Protein AF-0000000080553402 (afdb_homodimer)

Radius of gyration: 27.7 Å; Cα contacts (8 Å, |Δi|>4): 326; chains: 2; bounding box: 57×96×67 Å

Foldseek 3Di:
DCDPVVVVVVCPPPHHNDLPQPCPVVVCCCPPPDPDAFLQCVVVVHDHDPPDLCPSQGHVVRNVLVVLLCVVQNPVRLSVVLVVDDVVCNNSVSRVSSQQSVQCVVPVPQGCVVVVVVVVVVVVVVVVVVVVVVVVVVVVVVVVVVVVPVVPPPPPD/DCDPVCVVVLCPPPHHNDLPQPCPVVPCVCPPPPPDAFLQCVVVVHDHDPPDLCPSQGHVVRNVLVVLLCVVQNPVRLSVVLVVDDVVCNNVVSRSSSQQSVQCVVPVPQGCVVVVVVVVVVVVVVVVVVVVVVVVVVVVVVVVVVVVPVVPPPPPD

Solvent-accessible surface area (backbone atoms only — not comparable to full-atom values): 17216 Å² total; per-residue (Å²): 129,94,48,81,61,56,61,51,46,71,33,49,70,62,70,70,50,26,56,64,62,60,70,54,75,63,56,77,53,67,55,69,78,54,97,64,50,22,21,49,25,57,73,69,69,48,86,61,55,99,78,43,86,50,45,90,77,23,43,54,88,41,45,63,52,40,51,39,30,36,64,46,28,30,64,68,39,50,52,52,50,53,69,72,41,57,78,92,43,35,65,54,20,51,33,30,45,37,51,44,21,49,32,27,71,77,31,72,44,36,26,55,34,47,55,39,15,54,43,32,42,47,39,50,50,48,51,50,50,39,52,54,50,51,49,51,45,51,56,52,53,56,58,58,61,58,58,67,59,61,66,68,62,63,67,75,113,128,96,50,82,60,57,61,53,46,71,25,43,69,62,71,70,45,24,51,5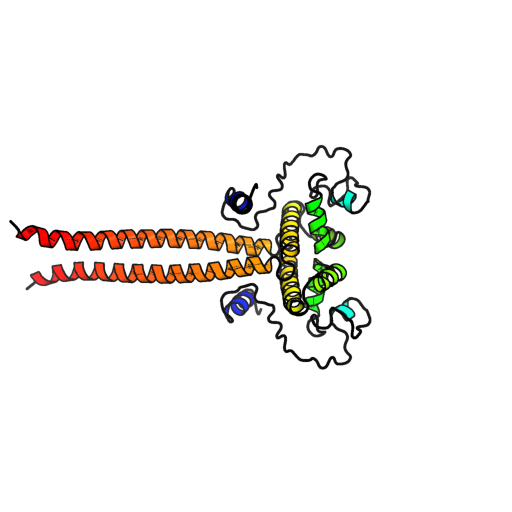8,58,60,72,55,75,66,58,76,53,68,56,70,77,53,98,64,50,22,21,50,26,58,73,68,70,47,87,60,55,98,78,45,86,51,44,89,76,22,43,56,89,41,45,62,53,42,51,40,28,36,64,46,28,31,65,66,39,49,52,53,50,53,69,72,40,56,78,92,42,35,65,56,21,52,28,30,45,36,51,45,22,49,32,27,70,77,31,72,44,37,26,56,38,47,56,39,18,54,42,30,46,49,41,50,51,47,51,50,51,40,52,53,50,50,49,50,44,50,56,53,53,56,60,59,59,56,58,67,58,62,65,68,63,63,67,75,112

Sequence (314 aa):
RETRSNLFKKLSSRGPFLVTPFKGDIQEKMSNYTNSPCAACKFLRRKCTSDCVFAPYFPPEEPTKFANVHRIFGASNVSKILHEVAPHQREDAVNSLAYEAEARLNDPVYGCVGAISVLQRQVLRLQRELEETNADLMRYASCLGSETTSAYGGRRGRETRSNLFKKLSSRGPFLVTPFKGDIQEKMSNYTNSPCAACKFLRRKCTSDCVFAPYFPPEEPTKFANVHRIFGASNVSKILHEVAPHQREDAVNSLAYEAEARLNDPVYGCVGAISVLQRQVLRLQRELEETNADLMRYASCLGSETTSAYGGRRG

pLDDT: mean 76.31, std 28.3, range [16.45, 98.56]

Secondary structure (DSSP, 8-state):
---THHHHHHHHSSSS-SS---------------SPPPHHHHHHT----TT-SSTTTS-TT-HHHHHHHHHHH-HHHHHHHHHHS-GGGHHHHHHHHHHHHHHHHH-TTTTHHHHHHHHHHHHHHHHHHHHHHHHHHHHHHHHHHHHHHHSTTGGG-/---THHHHHHHHSSSS-SS---------------SPPPHHHHHHT----TT-SSTTTS-TT-HHHHHHHHHHH-HHHHHHHHHHS-GGGHHHHHHHHHHHHHHHHH-TTTTHHHHHHHHHHHHHHHHHHHHHHHHHHHHHHHHHHHHHHHHTTSTT-

InterPro domains:
  IPR004883 Lateral organ boundaries, LOB [PF03195] (37-134)
  IPR004883 Lateral organ boundaries, LOB [PS50891] (36-137)

Structure (mmCIF, N/CA/C/O backbone):
data_AF-0000000080553402-model_v1
#
loop_
_entity.id
_entity.type
_entity.pdbx_description
1 polymer 'LOB domain-containing protein 25'
#
loop_
_atom_site.group_PDB
_atom_site.id
_atom_site.type_symbol
_atom_site.label_atom_id
_atom_site.label_alt_id
_atom_site.label_comp_id
_atom_site.label_asym_id
_atom_site.label_entity_id
_atom_site.label_seq_id
_atom_site.pdbx_PDB_ins_code
_atom_site.Cartn_x
_atom_site.Cartn_y
_atom_site.Cartn_z
_atom_site.occupancy
_atom_site.B_iso_or_equiv
_atom_site.auth_seq_id
_atom_site.auth_comp_id
_atom_site.auth_asym_id
_atom_site.auth_atom_id
_atom_site.pdbx_PDB_model_num
ATOM 1 N N . ARG A 1 1 ? 4.234 -9.359 25.125 1 16.8 1 ARG A N 1
ATOM 2 C CA . ARG A 1 1 ? 3.357 -8.211 25.328 1 16.8 1 ARG A CA 1
ATOM 3 C C . ARG A 1 1 ? 3.9 -6.973 24.625 1 16.8 1 ARG A C 1
ATOM 5 O O . ARG A 1 1 ? 3.475 -5.852 24.922 1 16.8 1 ARG A O 1
ATOM 12 N N . GLU A 1 2 ? 5.18 -7.082 24.016 1 23.62 2 GLU A N 1
ATOM 13 C CA . GLU A 1 2 ? 5.883 -5.996 23.344 1 23.62 2 GLU A CA 1
ATOM 14 C C . GLU A 1 2 ? 5.098 -5.484 22.141 1 23.62 2 GLU A C 1
ATOM 16 O O . GLU A 1 2 ? 5 -6.168 21.125 1 23.62 2 GLU A O 1
ATOM 21 N N . THR A 1 3 ? 3.826 -4.75 22.391 1 21.34 3 THR A N 1
ATOM 22 C CA . THR A 1 3 ? 2.506 -4.484 21.828 1 21.34 3 THR A CA 1
ATOM 23 C C . THR A 1 3 ? 2.604 -3.527 20.656 1 21.34 3 THR A C 1
ATOM 25 O O . THR A 1 3 ? 3.66 -2.938 20.406 1 21.34 3 THR A O 1
ATOM 28 N N . ARG A 1 4 ? 1.379 -2.852 20.344 1 23.77 4 ARG A N 1
ATOM 29 C CA . ARG A 1 4 ? 0.938 -1.88 19.344 1 23.77 4 ARG A CA 1
ATOM 30 C C . ARG A 1 4 ? 1.895 -0.694 19.281 1 23.77 4 ARG A C 1
ATOM 32 O O . ARG A 1 4 ? 1.979 -0.018 18.25 1 23.77 4 ARG A O 1
ATOM 39 N N . SER A 1 5 ? 2.381 -0.268 20.5 1 24.81 5 SER A N 1
ATOM 40 C CA . SER A 1 5 ? 3.209 0.902 20.781 1 24.81 5 SER A CA 1
ATOM 41 C C . SER A 1 5 ? 4.566 0.794 20.094 1 24.81 5 SER A C 1
ATOM 43 O O . SER A 1 5 ? 5.156 1.807 19.703 1 24.81 5 SER A O 1
ATOM 45 N N . ASN A 1 6 ? 5.043 -0.452 20.266 1 26.59 6 ASN A N 1
ATOM 46 C CA . ASN A 1 6 ? 6.418 -0.612 19.797 1 26.59 6 ASN A CA 1
ATOM 47 C C . ASN A 1 6 ? 6.523 -0.466 18.281 1 26.59 6 ASN A C 1
ATOM 49 O O . ASN A 1 6 ? 7.629 -0.416 17.734 1 26.59 6 ASN A O 1
ATOM 53 N N . LEU A 1 7 ? 5.363 -0.715 17.609 1 26.98 7 LEU A N 1
ATOM 54 C CA . LEU A 1 7 ? 5.371 -0.622 16.141 1 26.98 7 LEU A CA 1
ATOM 55 C C . LEU A 1 7 ? 5.477 0.831 15.695 1 26.98 7 LEU A C 1
ATOM 57 O O . LEU A 1 7 ? 6.211 1.14 14.75 1 26.98 7 LEU A O 1
ATOM 61 N N . PHE A 1 8 ? 4.754 1.772 16.5 1 28.53 8 PHE A N 1
ATOM 62 C CA . PHE A 1 8 ? 4.746 3.209 16.25 1 28.53 8 PHE A CA 1
ATOM 63 C C . PHE A 1 8 ? 6.098 3.828 16.594 1 28.53 8 PHE A C 1
ATOM 65 O O . PHE A 1 8 ? 6.531 4.785 15.953 1 28.53 8 PHE A O 1
ATOM 72 N N . LYS A 1 9 ? 6.48 3.51 17.844 1 30.42 9 LYS A N 1
ATOM 73 C CA . LYS A 1 9 ? 7.746 4.051 18.328 1 30.42 9 LYS A CA 1
ATOM 74 C C . LYS A 1 9 ? 8.906 3.67 17.422 1 30.42 9 LYS A C 1
ATOM 76 O O . LYS A 1 9 ? 9.867 4.422 17.281 1 30.42 9 LYS A O 1
ATOM 81 N N . LYS A 1 10 ? 8.961 2.285 1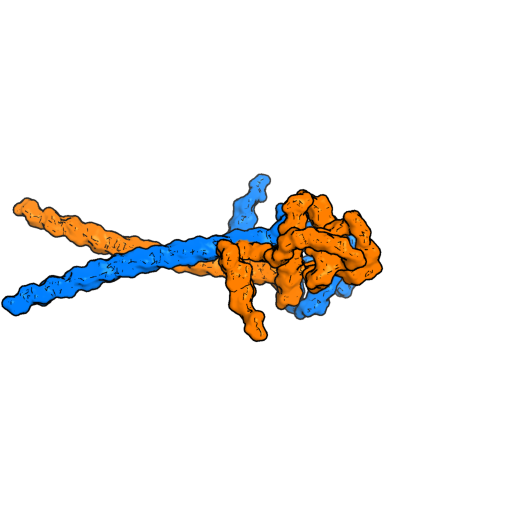7.094 1 29.52 10 LYS A N 1
ATOM 82 C CA . LYS A 1 10 ? 10.031 1.903 16.172 1 29.52 10 LYS A CA 1
ATOM 83 C C . LYS A 1 10 ? 9.883 2.594 14.828 1 29.52 10 LYS A C 1
ATOM 85 O O . LYS A 1 10 ? 10.828 2.654 14.039 1 29.52 10 LYS A O 1
ATOM 90 N N . LEU A 1 11 ? 8.648 3.125 14.586 1 30.62 11 LEU A N 1
ATOM 91 C CA . LEU A 1 11 ? 8.344 4.09 13.539 1 30.62 11 LEU A CA 1
ATOM 92 C C . LEU A 1 11 ? 9 5.434 13.82 1 30.62 11 LEU A C 1
ATOM 94 O O . LEU A 1 11 ? 9.305 6.191 12.898 1 30.62 11 LEU A O 1
ATOM 98 N N . SER A 1 12 ? 8.914 6 15.07 1 28.02 12 SER A N 1
ATOM 99 C CA . SER A 1 12 ? 9.328 7.312 15.562 1 28.02 12 SER A CA 1
ATOM 100 C C . SER A 1 12 ? 10.844 7.449 15.555 1 28.02 12 SER A C 1
ATOM 102 O O . SER A 1 12 ? 11.375 8.547 15.742 1 28.02 12 SER A O 1
ATOM 104 N N . SER A 1 13 ? 11.602 6.543 16.297 1 28.95 13 SER A N 1
ATOM 105 C CA . SER A 1 13 ? 12.969 6.992 16.562 1 28.95 13 SER A CA 1
ATOM 106 C C . SER A 1 13 ? 13.633 7.52 15.297 1 28.95 13 SER A C 1
ATOM 108 O O . SER A 1 13 ? 14.617 8.258 15.367 1 28.95 13 SER A O 1
ATOM 110 N N . ARG A 1 14 ? 14.039 6.656 14.195 1 31.33 14 ARG A N 1
ATOM 111 C CA . ARG A 1 14 ? 14.625 7.516 13.172 1 31.33 14 ARG A CA 1
ATOM 112 C C . ARG A 1 14 ? 13.602 8.508 12.625 1 31.33 14 ARG A C 1
ATOM 114 O O . ARG A 1 14 ? 12.398 8.32 12.797 1 31.33 14 ARG A O 1
ATOM 121 N N . GLY A 1 15 ? 13.68 9.797 12.102 1 25.92 15 GLY A N 1
ATOM 122 C CA . GLY A 1 15 ? 12.703 10.812 11.75 1 25.92 15 GLY A CA 1
ATOM 123 C C . GLY A 1 15 ? 11.352 10.242 11.375 1 25.92 15 GLY A C 1
ATOM 124 O O . GLY A 1 15 ? 11.18 9.016 11.336 1 25.92 15 GLY A O 1
ATOM 125 N N . PRO A 1 16 ? 10.117 11.094 11.172 1 28.52 16 PRO A N 1
ATOM 126 C CA . PRO A 1 16 ? 8.766 10.844 10.656 1 28.52 16 PRO A CA 1
ATOM 127 C C . PRO A 1 16 ? 8.672 9.531 9.875 1 28.52 16 PRO A C 1
ATOM 129 O O . PRO A 1 16 ? 9.641 9.117 9.234 1 28.52 16 PRO A O 1
ATOM 132 N N . PHE A 1 17 ? 7.883 8.547 10.266 1 32.19 17 PHE A N 1
ATOM 133 C CA . PHE A 1 17 ? 7.422 7.254 9.773 1 32.19 17 PHE A CA 1
ATOM 134 C C . PHE A 1 17 ? 7.246 7.281 8.258 1 32.19 17 PHE A C 1
ATOM 136 O O . PHE A 1 17 ? 6.156 7.57 7.762 1 32.19 17 PHE A O 1
ATOM 143 N N . LEU A 1 18 ? 7.832 7.98 7.344 1 32.19 18 LEU A N 1
ATOM 144 C CA . LEU A 1 18 ? 8.039 7.613 5.945 1 32.19 18 LEU A CA 1
ATOM 145 C C . LEU A 1 18 ? 8.117 6.098 5.793 1 32.19 18 LEU A C 1
ATOM 147 O O . LEU A 1 18 ? 8.422 5.387 6.75 1 32.19 18 LEU A O 1
ATOM 151 N N . VAL A 1 19 ? 7.582 5.402 4.73 1 34.47 19 VAL A N 1
ATOM 152 C CA . VAL A 1 19 ? 7.941 4.023 4.426 1 34.47 19 VAL A CA 1
ATOM 153 C C . VAL A 1 19 ? 9.234 3.654 5.145 1 34.47 19 VAL A C 1
ATOM 155 O O . VAL A 1 19 ? 10.281 4.262 4.906 1 34.47 19 VAL A O 1
ATOM 158 N N . THR A 1 20 ? 9.352 3.752 6.371 1 31.91 20 THR A N 1
ATOM 159 C CA . THR A 1 20 ? 10.594 3.248 6.938 1 31.91 20 THR A CA 1
ATOM 160 C C . THR A 1 20 ? 11.117 2.062 6.133 1 31.91 20 THR A C 1
ATOM 162 O O . THR A 1 20 ? 10.406 1.075 5.938 1 31.91 20 THR A O 1
ATOM 165 N N . PRO A 1 21 ? 11.969 2.311 5.293 1 29.75 21 PRO A N 1
ATOM 166 C CA . PRO A 1 21 ? 12.656 1.149 4.73 1 29.75 21 PRO A CA 1
ATOM 167 C C . PRO A 1 21 ? 12.922 0.058 5.766 1 29.75 21 PRO A C 1
ATOM 169 O O . PRO A 1 21 ? 13.094 0.355 6.949 1 29.75 21 PRO A O 1
ATOM 172 N N . PHE A 1 22 ? 12.242 -0.968 5.742 1 28.55 22 PHE A N 1
ATOM 173 C CA . PHE A 1 22 ? 12.859 -2.109 6.406 1 28.55 22 PHE A CA 1
ATOM 174 C C . PHE A 1 22 ? 14.344 -1.863 6.633 1 28.55 22 PHE A C 1
ATOM 176 O O . PHE A 1 22 ? 15.125 -1.806 5.676 1 28.55 22 PHE A O 1
ATOM 183 N N . LYS A 1 23 ? 14.695 -0.839 7.504 1 29.22 23 LYS A N 1
ATOM 184 C CA . LYS A 1 23 ? 16.125 -0.999 7.773 1 29.22 23 LYS A CA 1
ATOM 185 C C . LYS A 1 23 ? 16.453 -2.453 8.086 1 29.22 23 LYS A C 1
ATOM 187 O O . LYS A 1 23 ? 16.266 -2.912 9.211 1 29.22 23 LYS A O 1
ATOM 192 N N . GLY A 1 24 ? 15.992 -3.318 7.379 1 26.97 24 GLY A N 1
ATOM 193 C CA . GLY A 1 24 ? 16.891 -4.453 7.52 1 26.97 24 GLY A CA 1
ATOM 194 C C . GLY A 1 24 ? 18.344 -4.051 7.695 1 26.97 24 GLY A C 1
ATOM 195 O O . GLY A 1 24 ? 18.828 -3.164 6.996 1 26.97 24 GLY A O 1
ATOM 196 N N . ASP A 1 25 ? 18.672 -3.652 9.016 1 27.7 25 ASP A N 1
ATOM 197 C CA . ASP A 1 25 ? 20.125 -3.734 9.07 1 27.7 25 ASP A CA 1
ATOM 198 C C . ASP A 1 25 ? 20.672 -4.531 7.887 1 27.7 25 ASP A C 1
ATOM 200 O O . ASP A 1 25 ? 20.594 -5.758 7.867 1 27.7 25 ASP A O 1
ATOM 204 N N . ILE A 1 26 ? 20.438 -3.898 6.852 1 29.25 26 ILE A N 1
ATOM 205 C CA . ILE A 1 26 ? 21.312 -4.527 5.871 1 29.25 26 ILE A CA 1
ATOM 206 C C . ILE A 1 26 ? 22.75 -4.547 6.395 1 29.25 26 ILE A C 1
ATOM 208 O O . ILE A 1 26 ? 23.453 -3.529 6.348 1 29.25 26 ILE A O 1
ATOM 212 N N . GLN A 1 27 ? 23 -4.707 7.699 1 28.84 27 GLN A N 1
ATOM 213 C CA . GLN A 1 27 ? 24.391 -5.141 7.793 1 28.84 27 GLN A CA 1
ATOM 214 C C . GLN A 1 27 ? 24.828 -5.848 6.516 1 28.84 27 GLN A C 1
ATOM 216 O O . GLN A 1 27 ? 24.156 -6.77 6.047 1 28.84 27 GLN A O 1
ATOM 221 N N . GLU A 1 28 ? 25.25 -5.031 5.605 1 31.52 28 GLU A N 1
ATOM 222 C CA . GLU A 1 28 ? 26.156 -5.738 4.699 1 31.52 28 GLU A CA 1
ATOM 223 C C . GLU A 1 28 ? 26.781 -6.953 5.379 1 31.52 28 GLU A C 1
ATOM 225 O O . GLU A 1 28 ? 27.891 -6.879 5.898 1 31.52 28 GLU A O 1
ATOM 230 N N . LYS A 1 29 ? 26.125 -7.352 6.465 1 31.56 29 LYS A N 1
ATOM 231 C CA . LYS A 1 29 ? 26.859 -8.562 6.805 1 31.56 29 LYS A CA 1
ATOM 232 C C . LYS A 1 29 ? 27.156 -9.391 5.559 1 31.56 29 LYS A C 1
ATOM 234 O O . LYS A 1 29 ? 26.25 -9.781 4.824 1 31.56 29 LYS A O 1
ATOM 239 N N . MET A 1 30 ? 28 -8.758 4.77 1 31.52 30 MET A N 1
ATOM 240 C CA . MET A 1 30 ? 28.625 -9.781 3.941 1 31.52 30 MET A CA 1
ATOM 241 C C . MET A 1 30 ? 28.422 -11.164 4.551 1 31.52 30 MET A C 1
ATOM 243 O O . MET A 1 30 ? 29.031 -11.5 5.566 1 31.52 30 MET A O 1
ATOM 247 N N . SER A 1 31 ? 27.172 -11.359 4.973 1 35.09 31 SER A N 1
ATOM 248 C CA . SER A 1 31 ? 27.094 -12.742 5.422 1 35.09 31 SER A CA 1
ATOM 249 C C . SER A 1 31 ? 28.156 -13.602 4.727 1 35.09 31 SER A C 1
ATOM 251 O O . SER A 1 31 ? 28.391 -13.445 3.529 1 35.09 31 SER A O 1
ATOM 253 N N . ASN A 1 32 ? 29.141 -13.609 5.254 1 34.91 32 ASN A N 1
ATOM 254 C CA . ASN A 1 32 ? 29.797 -14.867 4.906 1 34.91 32 ASN A CA 1
ATOM 255 C C . ASN A 1 32 ? 28.797 -15.898 4.398 1 34.91 32 ASN A C 1
ATOM 257 O O . ASN A 1 32 ? 27.938 -16.359 5.148 1 34.91 32 ASN A O 1
ATOM 261 N N . TYR A 1 33 ? 28.109 -15.609 3.229 1 42.75 33 TYR A N 1
ATOM 262 C CA . TYR A 1 33 ? 27.391 -16.688 2.559 1 42.75 33 TYR A CA 1
ATOM 263 C C . TYR A 1 33 ? 27.781 -18.047 3.131 1 42.75 33 TYR A C 1
ATOM 265 O O . TYR A 1 33 ? 28.828 -18.594 2.787 1 42.75 33 TYR A O 1
ATOM 273 N N . THR A 1 34 ? 27.891 -18.094 4.344 1 49.28 34 THR A N 1
ATOM 274 C CA . THR A 1 34 ? 28 -19.484 4.742 1 49.28 34 THR A CA 1
ATOM 275 C C . THR A 1 34 ? 27.031 -20.359 3.955 1 49.28 34 THR A C 1
ATOM 277 O O . THR A 1 34 ? 26.078 -19.844 3.344 1 49.28 34 THR A O 1
ATOM 280 N N . ASN A 1 35 ? 27.141 -21.688 3.916 1 63.91 35 ASN A N 1
ATOM 281 C CA . ASN A 1 35 ? 26.609 -22.906 3.312 1 63.91 35 ASN A CA 1
ATOM 282 C C . ASN A 1 35 ? 25.109 -23.031 3.529 1 63.91 35 ASN A C 1
ATOM 284 O O . ASN A 1 35 ? 24.531 -24.109 3.33 1 63.91 35 ASN A O 1
ATOM 288 N N . SER A 1 36 ? 24.469 -21.938 4.16 1 85.56 36 SER A N 1
ATOM 289 C CA . SER A 1 36 ? 23.047 -22.203 4.395 1 85.56 36 SER A CA 1
ATOM 290 C C . SER A 1 36 ? 22.188 -21.594 3.295 1 85.56 36 SER A C 1
ATOM 292 O O . SER A 1 36 ? 22.438 -20.469 2.855 1 85.56 36 SER A O 1
ATOM 294 N N . PRO A 1 37 ? 21.25 -22.25 2.729 1 94.88 37 PRO A N 1
ATOM 295 C CA . PRO A 1 37 ? 20.312 -21.734 1.723 1 94.88 37 PRO A CA 1
ATOM 296 C C . PRO A 1 37 ? 19.547 -20.516 2.195 1 94.88 37 PRO A C 1
ATOM 298 O O . PRO A 1 37 ? 19.344 -20.328 3.398 1 94.88 37 PRO A O 1
ATOM 301 N N . CYS A 1 38 ? 19.297 -19.547 1.355 1 97.25 38 CYS A N 1
ATOM 302 C CA . CYS A 1 38 ? 18.516 -18.375 1.714 1 97.25 38 CYS A CA 1
ATOM 303 C C . CYS A 1 38 ? 17.109 -18.781 2.174 1 97.25 38 CYS A C 1
ATOM 305 O O . CYS A 1 38 ? 16.719 -19.938 2.027 1 97.25 38 CYS A O 1
ATOM 307 N N . ALA A 1 39 ? 16.391 -17.906 2.756 1 97.88 39 ALA A N 1
ATOM 308 C CA . ALA A 1 39 ? 15.07 -18.188 3.303 1 97.88 39 ALA A CA 1
ATOM 309 C C . ALA A 1 39 ? 14.094 -18.594 2.203 1 97.88 39 ALA A C 1
ATOM 311 O O . ALA A 1 39 ? 13.227 -19.438 2.42 1 97.88 39 ALA A O 1
ATOM 312 N N . ALA A 1 40 ? 14.273 -18 1.027 1 98.25 40 ALA A N 1
ATOM 313 C CA . ALA A 1 40 ? 13.398 -18.328 -0.097 1 98.25 40 ALA A CA 1
ATOM 314 C C . ALA A 1 40 ? 13.602 -19.766 -0.549 1 98.25 40 ALA A C 1
ATOM 316 O O . ALA A 1 40 ? 12.633 -20.531 -0.676 1 98.25 40 ALA A O 1
ATOM 317 N N . CYS A 1 41 ? 14.82 -20.109 -0.727 1 98.31 41 CYS A N 1
ATOM 318 C CA . CYS A 1 41 ? 15.125 -21.453 -1.224 1 98.31 41 CYS A CA 1
ATOM 319 C C . CYS A 1 41 ? 14.766 -22.516 -0.188 1 98.31 41 CYS A C 1
ATOM 321 O O . CYS A 1 41 ? 14.305 -23.594 -0.541 1 98.31 41 CYS A O 1
ATOM 323 N N . LYS A 1 42 ? 14.969 -22.234 1.06 1 97.5 42 LYS A N 1
ATOM 324 C CA . LYS A 1 42 ? 14.539 -23.141 2.117 1 97.5 42 LYS A CA 1
ATOM 325 C C . LYS A 1 42 ? 13.031 -23.344 2.092 1 97.5 42 LYS A C 1
ATOM 327 O O . LYS A 1 42 ? 12.547 -24.469 2.172 1 97.5 42 LYS A O 1
ATOM 332 N N . PHE A 1 43 ? 12.352 -22.234 1.979 1 98 43 PHE A N 1
ATOM 333 C CA . PHE A 1 43 ? 10.891 -22.25 1.98 1 98 43 PHE A CA 1
ATOM 334 C C . PHE A 1 43 ? 10.359 -23 0.765 1 98 43 PHE A C 1
ATOM 336 O O . PHE A 1 43 ? 9.391 -23.75 0.87 1 98 43 PHE A O 1
ATOM 343 N N . LEU A 1 44 ? 11 -22.797 -0.335 1 97.81 44 LEU A N 1
ATOM 344 C CA . LEU A 1 44 ? 10.539 -23.359 -1.599 1 97.81 44 LEU A CA 1
ATOM 345 C C . LEU A 1 44 ? 11.117 -24.75 -1.816 1 97.81 44 LEU A C 1
ATOM 347 O O . LEU A 1 44 ? 10.82 -25.406 -2.82 1 97.81 44 LEU A O 1
ATOM 351 N N . ARG A 1 45 ? 12 -25.188 -0.886 1 96.88 45 ARG A N 1
ATOM 352 C CA . ARG A 1 45 ? 12.641 -26.5 -0.952 1 96.88 45 ARG A CA 1
ATOM 353 C C . ARG A 1 45 ? 13.406 -26.672 -2.258 1 96.88 45 ARG A C 1
ATOM 355 O O . ARG A 1 45 ? 13.227 -27.656 -2.969 1 96.88 45 ARG A O 1
ATOM 362 N N . ARG A 1 46 ? 14.242 -25.703 -2.545 1 95.56 46 ARG A N 1
ATOM 363 C CA . ARG A 1 46 ? 15.125 -25.75 -3.711 1 95.56 46 ARG A CA 1
ATOM 364 C C . ARG A 1 46 ? 16.562 -25.484 -3.312 1 95.56 46 ARG A C 1
ATOM 366 O O . ARG A 1 46 ? 16.844 -24.984 -2.217 1 95.56 46 ARG A O 1
ATOM 373 N N . LYS A 1 47 ? 17.422 -25.859 -4.254 1 95.5 47 LYS A N 1
ATOM 374 C CA . LYS A 1 47 ? 18.844 -25.625 -4.035 1 95.5 47 LYS A CA 1
ATOM 375 C C . LYS A 1 47 ? 19.203 -24.141 -4.246 1 95.5 47 LYS A C 1
ATOM 377 O O . LYS A 1 47 ? 18.875 -23.562 -5.285 1 95.5 47 LYS A O 1
ATOM 382 N N . CYS A 1 48 ? 19.812 -23.609 -3.246 1 96.56 48 CYS A N 1
ATOM 383 C CA . CYS A 1 48 ? 20.219 -22.219 -3.318 1 96.56 48 CYS A CA 1
ATOM 384 C C . CYS A 1 48 ? 21.562 -22.078 -4.012 1 96.56 48 CYS A C 1
ATOM 386 O O . CYS A 1 48 ? 22.594 -22.531 -3.488 1 96.56 48 CYS A O 1
ATOM 388 N N . THR A 1 49 ? 21.641 -21.5 -5.191 1 95.44 49 THR A N 1
ATOM 389 C CA . THR A 1 49 ? 22.859 -21.391 -5.988 1 95.44 49 THR A CA 1
ATOM 390 C C . THR A 1 49 ? 23.375 -19.953 -5.965 1 95.44 49 THR A C 1
ATOM 392 O O . THR A 1 49 ? 22.734 -19.062 -5.395 1 95.44 49 THR A O 1
ATOM 395 N N . SER A 1 50 ? 24.578 -19.703 -6.512 1 93.25 50 SER A N 1
ATOM 396 C CA . SER A 1 50 ? 25.188 -18.375 -6.57 1 93.25 50 SER A CA 1
ATOM 397 C C . SER A 1 50 ? 24.359 -17.422 -7.41 1 93.25 50 SER A C 1
ATOM 399 O O . SER A 1 50 ? 24.484 -16.203 -7.281 1 93.25 50 SER A O 1
ATOM 401 N N . ASP A 1 51 ? 23.391 -17.922 -8.164 1 94.25 51 ASP A N 1
ATOM 402 C CA . ASP A 1 51 ? 22.594 -17.094 -9.062 1 94.25 51 ASP A CA 1
ATOM 403 C C . ASP A 1 51 ? 21.203 -16.828 -8.469 1 94.25 51 ASP A C 1
ATOM 405 O O . ASP A 1 51 ? 20.344 -16.234 -9.133 1 94.25 51 ASP A O 1
ATOM 409 N N . CYS A 1 52 ? 21.062 -17.203 -7.27 1 96.81 52 CYS A N 1
ATOM 410 C CA . CYS A 1 52 ? 19.75 -17.031 -6.664 1 96.81 52 CYS A CA 1
ATOM 411 C C . CYS A 1 52 ? 19.391 -15.562 -6.512 1 96.81 52 CYS A C 1
ATOM 413 O O . CYS A 1 52 ? 20.062 -14.828 -5.793 1 96.81 52 CYS A O 1
ATOM 415 N N . VAL A 1 53 ? 18.359 -15.164 -7.09 1 96.25 53 VAL A N 1
ATOM 416 C CA . VAL A 1 53 ? 17.938 -13.766 -7.125 1 96.25 53 VAL A CA 1
ATOM 417 C C . VAL A 1 53 ? 17.406 -13.352 -5.75 1 96.25 53 VAL A C 1
ATOM 419 O O . VAL A 1 53 ? 17.312 -12.156 -5.453 1 96.25 53 VAL A O 1
ATOM 422 N N . PHE A 1 54 ? 17.125 -14.289 -4.902 1 97.69 54 PHE A N 1
ATOM 423 C CA . PHE A 1 54 ? 16.5 -14.016 -3.611 1 97.69 54 PHE A CA 1
ATOM 424 C C . PHE A 1 54 ? 17.562 -13.922 -2.514 1 97.69 54 PHE A C 1
ATOM 426 O O . PHE A 1 54 ? 17.359 -13.242 -1.505 1 97.69 54 PHE A O 1
ATOM 433 N N . ALA A 1 55 ? 18.656 -14.547 -2.686 1 97 55 ALA A N 1
ATOM 434 C CA . ALA A 1 55 ? 19.656 -14.766 -1.641 1 97 55 ALA A CA 1
ATOM 435 C C . ALA A 1 55 ? 20.094 -13.453 -1.013 1 97 55 ALA A C 1
ATOM 437 O O . ALA A 1 55 ? 20.172 -13.336 0.213 1 97 55 ALA A O 1
ATOM 438 N N . PRO A 1 56 ? 20.328 -12.398 -1.772 1 95.56 56 PRO A N 1
ATOM 439 C CA . PRO A 1 56 ? 20.797 -11.148 -1.162 1 95.56 56 PRO A CA 1
ATOM 440 C C . PRO A 1 56 ? 19.734 -10.477 -0.294 1 95.56 56 PRO A C 1
ATOM 442 O O . PRO A 1 56 ? 20.062 -9.672 0.582 1 95.56 56 PRO A O 1
ATOM 445 N N . TYR A 1 57 ? 18.5 -10.859 -0.485 1 96.19 57 TYR A N 1
ATOM 446 C CA . TYR A 1 57 ? 17.453 -10.023 0.077 1 96.19 57 TYR A CA 1
ATOM 447 C C . TYR A 1 57 ? 16.625 -10.797 1.102 1 96.19 57 TYR A C 1
ATOM 449 O O . TYR A 1 57 ? 15.867 -10.203 1.868 1 96.19 57 TYR A O 1
ATOM 457 N N . PHE A 1 58 ? 16.812 -12.086 1.096 1 97.38 58 PHE A N 1
ATOM 458 C CA . PHE A 1 58 ? 16.078 -12.945 2.018 1 97.38 58 PHE A CA 1
ATOM 459 C C . PHE A 1 58 ? 17.031 -13.883 2.76 1 97.38 58 PHE A C 1
ATOM 461 O O . PHE A 1 58 ? 17.031 -15.086 2.516 1 97.38 58 PHE A O 1
ATOM 468 N N . PRO A 1 59 ? 17.688 -13.336 3.668 1 95.25 59 PRO A N 1
ATOM 469 C CA . PRO A 1 59 ? 18.641 -14.156 4.426 1 95.25 59 PRO A CA 1
ATOM 470 C C . PRO A 1 59 ? 17.938 -15.227 5.27 1 95.25 59 PRO A C 1
ATOM 472 O O . PRO A 1 59 ? 16.781 -15.07 5.648 1 95.25 59 PRO A O 1
ATOM 475 N N . PRO A 1 60 ? 18.641 -16.328 5.555 1 94.94 60 PRO A N 1
ATOM 476 C CA . PRO A 1 60 ? 18.047 -17.438 6.301 1 94.94 60 PRO A CA 1
ATOM 477 C C . PRO A 1 60 ? 17.547 -17.031 7.684 1 94.94 60 PRO A C 1
ATOM 479 O O . PRO A 1 60 ? 16.656 -17.656 8.234 1 94.94 60 PRO A O 1
ATOM 482 N N . GLU A 1 61 ? 18.047 -15.961 8.172 1 93 61 GLU A N 1
ATOM 483 C CA . GLU A 1 61 ? 17.703 -15.508 9.516 1 93 61 GLU A CA 1
ATOM 484 C C . GLU A 1 61 ? 16.344 -14.797 9.516 1 93 61 GLU A C 1
ATOM 486 O O . GLU A 1 61 ? 15.758 -14.578 10.578 1 93 61 GLU A O 1
ATOM 491 N N . GLU A 1 62 ? 15.836 -14.438 8.367 1 92.69 62 GLU A N 1
ATOM 492 C CA . GLU A 1 62 ? 14.547 -13.766 8.266 1 92.69 62 GLU A CA 1
ATOM 493 C C . GLU A 1 62 ? 13.547 -14.586 7.457 1 92.69 62 GLU A C 1
ATOM 495 O O . GLU A 1 62 ? 13.023 -14.117 6.445 1 92.69 62 GLU A O 1
ATOM 500 N N . PRO A 1 63 ? 13.234 -15.758 7.961 1 96.12 63 PRO A N 1
ATOM 501 C CA . PRO A 1 63 ? 12.375 -16.656 7.18 1 96.12 63 PRO A CA 1
ATOM 502 C C . PRO A 1 63 ? 10.961 -16.109 7.008 1 96.12 63 PRO A C 1
ATOM 504 O O . PRO A 1 63 ? 10.312 -16.359 5.988 1 96.12 63 PRO A O 1
ATOM 507 N N . THR A 1 64 ? 10.438 -15.336 7.953 1 97.19 64 THR A N 1
ATOM 508 C CA . THR A 1 64 ? 9.07 -14.82 7.895 1 97.19 64 THR A CA 1
ATOM 509 C C . THR A 1 64 ? 8.938 -13.758 6.809 1 97.19 64 THR A C 1
ATOM 511 O O . THR A 1 64 ? 7.875 -13.609 6.203 1 97.19 64 THR A O 1
ATOM 514 N N . LYS A 1 65 ? 10.055 -13.062 6.57 1 95.88 65 LYS A N 1
ATOM 515 C CA . LYS A 1 65 ? 10.031 -12.016 5.551 1 95.88 65 LYS A CA 1
ATOM 516 C C . LYS A 1 65 ? 9.641 -12.594 4.188 1 95.88 65 LYS A C 1
ATOM 518 O O . LYS A 1 65 ? 8.719 -12.102 3.539 1 95.88 65 LYS A O 1
ATOM 523 N N . PHE A 1 66 ? 10.32 -13.672 3.793 1 97.88 66 PHE A N 1
ATOM 524 C CA . PHE A 1 66 ? 10.008 -14.266 2.498 1 97.88 66 PHE A CA 1
ATOM 525 C C . PHE A 1 66 ? 8.641 -14.93 2.525 1 97.88 66 PHE A C 1
ATOM 527 O O . PHE A 1 66 ? 7.879 -14.844 1.559 1 97.88 66 PHE A O 1
ATOM 534 N N . ALA A 1 67 ? 8.344 -15.586 3.621 1 98.38 67 ALA A N 1
ATOM 535 C CA . ALA A 1 67 ? 7.059 -16.281 3.719 1 98.38 67 ALA A CA 1
ATOM 536 C C . ALA A 1 67 ? 5.898 -15.305 3.508 1 98.38 67 ALA A C 1
ATOM 538 O O . ALA A 1 67 ? 4.941 -15.617 2.797 1 98.38 67 ALA A O 1
ATOM 539 N N . ASN A 1 68 ? 5.992 -14.156 4.129 1 97.75 68 ASN A N 1
ATOM 540 C CA . ASN A 1 68 ? 4.949 -13.148 4 1 97.75 68 ASN A CA 1
ATOM 541 C C . ASN A 1 68 ? 4.848 -12.633 2.568 1 97.75 68 ASN A C 1
ATOM 543 O O . ASN A 1 68 ? 3.75 -12.516 2.021 1 97.75 68 ASN A O 1
ATOM 547 N N . VAL A 1 69 ? 6.004 -12.344 2.008 1 98.56 69 VAL A N 1
ATOM 548 C CA . VAL A 1 69 ? 6.047 -11.828 0.645 1 98.56 69 VAL A CA 1
ATOM 549 C C . VAL A 1 69 ? 5.5 -12.867 -0.325 1 98.56 69 VAL A C 1
ATOM 551 O O . VAL A 1 69 ? 4.723 -12.539 -1.226 1 98.56 69 VAL A O 1
ATOM 554 N N . HIS A 1 70 ? 5.844 -14.102 -0.095 1 98.44 70 HIS A N 1
ATOM 555 C CA . HIS A 1 70 ? 5.391 -15.195 -0.945 1 98.44 70 HIS A CA 1
ATOM 556 C C . HIS A 1 70 ? 3.881 -15.375 -0.856 1 98.44 70 HIS A C 1
ATOM 558 O O . HIS A 1 70 ? 3.223 -15.641 -1.863 1 98.44 70 HIS A O 1
ATOM 564 N N . ARG A 1 71 ? 3.383 -15.258 0.33 1 98 71 ARG A N 1
ATOM 565 C CA . ARG A 1 71 ? 1.956 -15.469 0.553 1 98 71 ARG A CA 1
ATOM 566 C C . ARG A 1 71 ? 1.122 -14.461 -0.225 1 98 71 ARG A C 1
ATOM 568 O O . ARG A 1 71 ? 0.02 -14.773 -0.679 1 98 71 ARG A O 1
ATOM 575 N N . ILE A 1 72 ? 1.647 -13.312 -0.403 1 98.5 72 ILE A N 1
ATOM 576 C CA . ILE A 1 72 ? 0.853 -12.234 -0.983 1 98.5 72 ILE A CA 1
ATOM 577 C C . ILE A 1 72 ? 1.183 -12.094 -2.467 1 98.5 72 ILE A C 1
ATOM 579 O O . ILE A 1 72 ? 0.283 -11.953 -3.299 1 98.5 72 ILE A O 1
ATOM 583 N N . PHE A 1 73 ? 2.441 -12.227 -2.85 1 98.5 73 PHE A N 1
ATOM 584 C CA . PHE A 1 73 ? 2.842 -11.867 -4.203 1 98.5 73 PHE A CA 1
ATOM 585 C C . PHE A 1 73 ? 3.232 -13.109 -5 1 98.5 73 PHE A C 1
ATOM 587 O O . PHE A 1 73 ? 3.168 -13.109 -6.23 1 98.5 73 PHE A O 1
ATOM 594 N N . GLY A 1 74 ? 3.699 -14.141 -4.297 1 98.06 74 GLY A N 1
ATOM 595 C CA . GLY A 1 74 ? 4.246 -15.297 -4.984 1 98.06 74 GLY A CA 1
ATOM 596 C C . GLY A 1 74 ? 5.691 -15.117 -5.402 1 98.06 74 GLY A C 1
ATOM 597 O O . GLY A 1 74 ? 6.121 -14 -5.707 1 98.06 74 GLY A O 1
ATOM 598 N N . ALA A 1 75 ? 6.402 -16.203 -5.445 1 97.81 75 ALA A N 1
ATOM 599 C CA . ALA A 1 75 ? 7.832 -16.188 -5.75 1 97.81 75 ALA A CA 1
ATOM 600 C C . ALA A 1 75 ? 8.078 -15.734 -7.184 1 97.81 75 ALA A C 1
ATOM 602 O O . ALA A 1 75 ? 9 -14.953 -7.445 1 97.81 75 ALA A O 1
ATOM 603 N N . SER A 1 76 ? 7.266 -16.172 -8.117 1 96.88 76 SER A N 1
ATOM 604 C CA . SER A 1 76 ? 7.449 -15.836 -9.523 1 96.88 76 SER A CA 1
ATOM 605 C C . SER A 1 76 ? 7.277 -14.344 -9.773 1 96.88 76 SER A C 1
ATOM 607 O O . SER A 1 76 ? 8.094 -13.719 -10.461 1 96.88 76 SER A O 1
ATOM 609 N N . ASN A 1 77 ? 6.266 -13.852 -9.219 1 97.56 77 ASN A N 1
ATOM 610 C CA . ASN A 1 77 ? 6.008 -12.43 -9.422 1 97.56 77 ASN A CA 1
ATOM 611 C C . ASN A 1 77 ? 7.086 -11.57 -8.766 1 97.56 77 ASN A C 1
ATOM 613 O O . ASN A 1 77 ? 7.5 -10.555 -9.336 1 97.56 77 ASN A O 1
ATOM 617 N N . VAL A 1 78 ? 7.543 -11.977 -7.582 1 98.12 78 VAL A N 1
ATOM 618 C CA . VAL A 1 78 ? 8.609 -11.25 -6.906 1 98.12 78 VAL A CA 1
ATOM 619 C C . VAL A 1 78 ? 9.875 -11.281 -7.758 1 98.12 78 VAL A C 1
ATOM 621 O O . VAL A 1 78 ? 10.555 -10.266 -7.914 1 98.12 78 VAL A O 1
ATOM 624 N N . SER A 1 79 ? 10.18 -12.406 -8.297 1 97.94 79 SER A N 1
ATOM 625 C CA . SER A 1 79 ? 11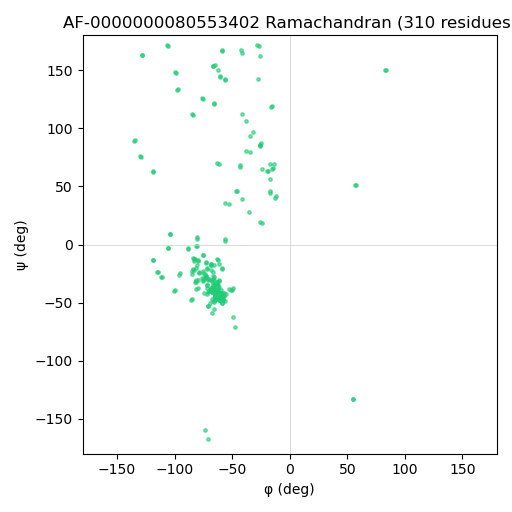.344 -12.539 -9.172 1 97.94 79 SER A CA 1
ATOM 626 C C . SER A 1 79 ? 11.234 -11.617 -10.383 1 97.94 79 SER A C 1
ATOM 628 O O . SER A 1 79 ? 12.203 -10.961 -10.758 1 97.94 79 SER A O 1
ATOM 630 N N . LYS A 1 80 ? 10.086 -11.586 -10.984 1 97.75 80 LYS A N 1
ATOM 631 C CA . LYS A 1 80 ? 9.852 -10.711 -12.133 1 97.75 80 LYS A CA 1
ATOM 632 C C . LYS A 1 80 ? 10.078 -9.25 -11.766 1 97.75 80 LYS A C 1
ATOM 634 O O . LYS A 1 80 ? 10.719 -8.508 -12.508 1 97.75 80 LYS A O 1
ATOM 639 N N . ILE A 1 81 ? 9.578 -8.852 -10.617 1 97.19 81 ILE A N 1
ATOM 640 C CA . ILE A 1 81 ? 9.727 -7.469 -10.156 1 97.19 81 ILE A CA 1
ATOM 641 C C . ILE A 1 81 ? 11.203 -7.148 -9.961 1 97.19 81 ILE A C 1
ATOM 643 O O . ILE A 1 81 ? 11.672 -6.086 -10.375 1 97.19 81 ILE A O 1
ATOM 647 N N . LEU A 1 82 ? 11.961 -8.086 -9.367 1 97.25 82 LEU A N 1
ATOM 648 C CA . LEU A 1 82 ? 13.375 -7.867 -9.094 1 97.25 82 LEU A CA 1
ATOM 649 C C . LEU A 1 82 ? 14.172 -7.758 -10.391 1 97.25 82 LEU A C 1
ATOM 651 O O . LEU A 1 82 ? 15.172 -7.039 -10.445 1 97.25 82 LEU A O 1
ATOM 655 N N . HIS A 1 83 ? 13.656 -8.398 -11.43 1 96.62 83 HIS A N 1
ATOM 656 C CA . HIS A 1 83 ? 14.32 -8.312 -12.719 1 96.62 83 HIS A CA 1
ATOM 657 C C . HIS A 1 83 ? 14 -6.996 -13.422 1 96.62 83 HIS A C 1
ATOM 659 O O . HIS A 1 83 ? 14.781 -6.527 -14.258 1 96.62 83 HIS A O 1
ATOM 665 N N . GLU A 1 84 ? 12.914 -6.438 -13.062 1 95.62 84 GLU A N 1
ATOM 666 C CA . GLU A 1 84 ? 12.469 -5.199 -13.695 1 95.62 84 GLU A CA 1
ATOM 667 C C . GLU A 1 84 ? 13.125 -3.982 -13.055 1 95.62 84 GLU A C 1
ATOM 669 O O . GLU A 1 84 ? 13.25 -2.932 -13.688 1 95.62 84 GLU A O 1
ATOM 674 N N . VAL A 1 85 ? 13.594 -4.113 -11.867 1 96.62 85 VAL A N 1
ATOM 675 C CA . VAL A 1 85 ? 14.141 -2.979 -11.125 1 96.62 85 VAL A CA 1
ATOM 676 C C . VAL A 1 85 ? 15.664 -2.988 -11.211 1 96.62 85 VAL A C 1
ATOM 678 O O . VAL A 1 85 ? 16.281 -4.047 -11.352 1 96.62 85 VAL A O 1
ATOM 681 N N . ALA A 1 86 ? 16.25 -1.762 -11.195 1 96.62 86 ALA A N 1
ATOM 682 C CA . ALA A 1 86 ? 17.703 -1.651 -11.219 1 96.62 86 ALA A CA 1
ATOM 683 C C . ALA A 1 86 ? 18.328 -2.33 -10.008 1 96.62 86 ALA A C 1
ATOM 685 O O . ALA A 1 86 ? 17.766 -2.297 -8.906 1 96.62 86 ALA A O 1
ATOM 686 N N . PRO A 1 87 ? 19.484 -2.949 -10.195 1 95.56 87 PRO A N 1
ATOM 687 C CA . PRO A 1 87 ? 20.141 -3.697 -9.117 1 95.56 87 PRO A CA 1
ATOM 688 C C . PRO A 1 87 ? 20.281 -2.877 -7.836 1 95.56 87 PRO A C 1
ATOM 690 O O . PRO A 1 87 ? 20.062 -3.398 -6.738 1 95.56 87 PRO A O 1
ATOM 693 N N . HIS A 1 88 ? 20.578 -1.611 -7.934 1 92.88 88 HIS A N 1
ATOM 694 C CA . HIS A 1 88 ? 20.812 -0.791 -6.75 1 92.88 88 HIS A CA 1
ATOM 695 C C . HIS A 1 88 ? 19.516 -0.444 -6.043 1 92.88 88 HIS A C 1
ATOM 697 O O . HIS A 1 88 ? 19.531 0.03 -4.902 1 92.88 88 HIS A O 1
ATOM 703 N N . GLN A 1 89 ? 18.375 -0.766 -6.703 1 96.38 89 GLN A N 1
ATOM 704 C CA . GLN A 1 89 ? 17.062 -0.458 -6.137 1 96.38 89 GLN A CA 1
ATOM 705 C C . GLN A 1 89 ? 16.375 -1.715 -5.598 1 96.38 89 GLN A C 1
ATOM 707 O O . GLN A 1 89 ? 15.32 -1.639 -4.984 1 96.38 89 GLN A O 1
ATOM 712 N N . ARG A 1 90 ? 16.953 -2.838 -5.746 1 96.38 90 ARG A N 1
ATOM 713 C CA . ARG A 1 90 ? 16.297 -4.109 -5.453 1 96.38 90 ARG A CA 1
ATOM 714 C C . ARG A 1 90 ? 16.062 -4.266 -3.953 1 96.38 90 ARG A C 1
ATOM 716 O O . ARG A 1 90 ? 15.031 -4.797 -3.537 1 96.38 90 ARG A O 1
ATOM 723 N N . GLU A 1 91 ? 17.016 -3.828 -3.215 1 93 91 GLU A N 1
ATOM 724 C CA . GLU A 1 91 ? 16.812 -3.904 -1.771 1 93 91 GLU A CA 1
ATOM 725 C C . GLU A 1 91 ? 15.594 -3.088 -1.336 1 93 91 GLU A C 1
ATOM 727 O O . GLU A 1 91 ? 14.789 -3.551 -0.529 1 93 91 GLU A O 1
ATOM 732 N N . ASP A 1 92 ? 15.477 -1.917 -1.875 1 93 92 ASP A N 1
ATOM 733 C CA . ASP A 1 92 ? 14.32 -1.078 -1.573 1 93 92 ASP A CA 1
ATOM 734 C C . ASP A 1 92 ? 13.023 -1.74 -2.037 1 93 92 ASP A C 1
ATOM 736 O O . ASP A 1 92 ? 12.016 -1.688 -1.339 1 93 92 ASP A O 1
ATOM 740 N N . ALA A 1 93 ? 13.039 -2.299 -3.137 1 96.81 93 ALA A N 1
ATOM 741 C CA . ALA A 1 93 ? 11.859 -2.963 -3.674 1 96.81 93 ALA A CA 1
ATOM 742 C C . ALA A 1 93 ? 11.43 -4.125 -2.781 1 96.81 93 ALA A C 1
ATOM 744 O O . ALA A 1 93 ? 10.25 -4.27 -2.459 1 96.81 93 ALA A O 1
ATOM 745 N N . VAL A 1 94 ? 12.391 -4.902 -2.322 1 97.19 94 VAL A N 1
ATOM 746 C CA . VAL A 1 94 ? 12.094 -6.059 -1.484 1 97.19 94 VAL A CA 1
ATOM 747 C C . VAL A 1 94 ? 11.531 -5.594 -0.142 1 97.19 94 VAL A C 1
ATOM 749 O O . VAL A 1 94 ? 10.578 -6.176 0.372 1 97.19 94 VAL A O 1
ATOM 752 N N . ASN A 1 95 ? 12.094 -4.551 0.328 1 94.12 95 ASN A N 1
ATOM 753 C CA . ASN A 1 95 ? 11.609 -4.02 1.599 1 94.12 95 ASN A CA 1
ATOM 754 C C . ASN A 1 95 ? 10.195 -3.461 1.474 1 94.12 95 ASN A C 1
ATOM 756 O O . ASN A 1 95 ? 9.367 -3.641 2.373 1 94.12 95 ASN A O 1
ATOM 760 N N . SER A 1 96 ? 9.938 -2.803 0.421 1 96.81 96 SER A N 1
ATOM 761 C CA . SER A 1 96 ? 8.594 -2.287 0.195 1 96.81 96 SER A CA 1
ATOM 762 C C . SER A 1 96 ? 7.594 -3.42 -0.01 1 96.81 96 SER A C 1
ATOM 764 O O . SER A 1 96 ? 6.477 -3.371 0.507 1 96.81 96 SER A O 1
ATOM 766 N N . LEU A 1 97 ? 8.016 -4.422 -0.696 1 98 97 LEU A N 1
ATOM 767 C CA . LEU A 1 97 ? 7.164 -5.594 -0.874 1 98 97 LEU A CA 1
ATOM 768 C C . LEU A 1 97 ? 6.855 -6.25 0.468 1 98 97 LEU A C 1
ATOM 770 O O . LEU A 1 97 ? 5.719 -6.656 0.721 1 98 97 LEU A O 1
ATOM 774 N N . ALA A 1 98 ? 7.879 -6.34 1.247 1 97.19 98 ALA A N 1
ATOM 775 C CA . ALA A 1 98 ? 7.703 -6.953 2.561 1 97.19 98 ALA A CA 1
ATOM 776 C C . ALA A 1 98 ? 6.73 -6.145 3.416 1 97.19 98 ALA A C 1
ATOM 778 O O . ALA A 1 98 ? 5.879 -6.715 4.102 1 97.19 98 ALA A O 1
ATOM 779 N N . TYR A 1 99 ? 6.855 -4.867 3.367 1 94.94 99 TYR A N 1
ATOM 780 C CA . TYR A 1 99 ? 5.941 -3.996 4.094 1 94.94 99 TYR A CA 1
ATOM 781 C C . TYR A 1 99 ? 4.508 -4.195 3.621 1 94.94 99 TYR A C 1
ATOM 783 O O . TYR A 1 99 ? 3.59 -4.328 4.438 1 94.94 99 TYR A O 1
ATOM 791 N N . GLU A 1 100 ? 4.34 -4.195 2.357 1 97.5 100 GLU A N 1
ATOM 792 C CA . GLU A 1 100 ? 3.012 -4.344 1.771 1 97.5 100 GLU A CA 1
ATOM 793 C C . GLU A 1 100 ? 2.422 -5.715 2.086 1 97.5 100 GLU A C 1
ATOM 795 O O . GLU A 1 100 ? 1.22 -5.84 2.33 1 97.5 100 GLU A O 1
ATOM 800 N N . ALA A 1 101 ? 3.27 -6.672 2.045 1 98.25 101 ALA A N 1
ATOM 801 C CA . ALA A 1 101 ? 2.799 -8.016 2.381 1 98.25 101 ALA A CA 1
ATOM 802 C C . ALA A 1 101 ? 2.295 -8.07 3.82 1 98.25 101 ALA A C 1
ATOM 804 O O . ALA A 1 101 ? 1.221 -8.617 4.086 1 98.25 101 ALA A O 1
ATOM 805 N N . GLU A 1 102 ? 3.043 -7.508 4.66 1 96.19 102 GLU A N 1
ATOM 806 C CA . GLU A 1 102 ? 2.658 -7.5 6.066 1 96.19 102 GLU A CA 1
ATOM 807 C C . GLU A 1 102 ? 1.358 -6.727 6.277 1 96.19 102 GLU A C 1
ATOM 809 O O . GLU A 1 102 ? 0.499 -7.148 7.055 1 96.19 102 GLU A O 1
ATOM 814 N N . ALA A 1 103 ? 1.225 -5.637 5.629 1 94.44 103 ALA A N 1
ATOM 815 C CA . ALA A 1 103 ? 0 -4.848 5.734 1 94.44 103 ALA A CA 1
ATOM 816 C C . ALA A 1 103 ? -1.215 -5.656 5.289 1 94.44 103 ALA A C 1
ATOM 818 O O . ALA A 1 103 ? -2.271 -5.598 5.922 1 94.44 103 ALA A O 1
ATOM 819 N N . ARG A 1 104 ? -1.038 -6.391 4.223 1 97.06 104 ARG A N 1
ATOM 820 C CA . ARG A 1 104 ? -2.15 -7.172 3.688 1 97.06 104 ARG A CA 1
ATOM 821 C C . ARG A 1 104 ? -2.469 -8.359 4.586 1 97.06 104 ARG A C 1
ATOM 823 O O . ARG A 1 104 ? -3.631 -8.742 4.734 1 97.06 104 ARG A O 1
ATOM 830 N N . LEU A 1 105 ? -1.438 -8.938 5.18 1 97.25 105 LEU A N 1
ATOM 831 C CA . LEU A 1 105 ? -1.657 -10.047 6.102 1 97.25 105 LEU A CA 1
ATOM 832 C C . LEU A 1 105 ? -2.408 -9.578 7.344 1 97.25 105 LEU A C 1
ATOM 834 O O . LEU A 1 105 ? -3.236 -10.312 7.887 1 97.25 105 LEU A O 1
ATOM 838 N N . ASN A 1 106 ? -2.178 -8.398 7.766 1 95.56 106 ASN A N 1
ATOM 839 C CA . ASN A 1 106 ? -2.805 -7.855 8.969 1 95.56 106 ASN A CA 1
ATOM 840 C C . ASN A 1 106 ? -4.211 -7.332 8.672 1 95.56 106 ASN A C 1
ATOM 842 O O . ASN A 1 106 ? -5.074 -7.344 9.555 1 95.56 106 ASN A O 1
ATOM 846 N N . ASP A 1 107 ? -4.375 -6.855 7.496 1 94.38 107 ASP A N 1
ATOM 847 C CA . ASP A 1 107 ? -5.656 -6.348 7.016 1 94.38 107 ASP A CA 1
ATOM 848 C C . ASP A 1 107 ? -5.957 -6.855 5.609 1 94.38 107 ASP A C 1
ATOM 850 O O . ASP A 1 107 ? -5.699 -6.16 4.625 1 94.38 107 ASP A O 1
ATOM 854 N N . PRO A 1 108 ? -6.574 -7.941 5.512 1 97.19 108 PRO A N 1
ATOM 855 C CA . PRO A 1 108 ? -6.777 -8.57 4.203 1 97.19 108 PRO A CA 1
ATOM 856 C C . PRO A 1 108 ? -7.738 -7.777 3.314 1 97.19 108 PRO A C 1
ATOM 858 O O . PRO A 1 108 ? -7.805 -8.016 2.105 1 97.19 108 PRO A O 1
ATOM 861 N N . VAL A 1 109 ? -8.484 -6.898 3.906 1 95.88 109 VAL A N 1
ATOM 862 C CA . VAL A 1 109 ? -9.469 -6.145 3.135 1 95.88 109 VAL A CA 1
ATOM 863 C C . VAL A 1 109 ? -8.797 -4.934 2.488 1 95.88 109 VAL A C 1
ATOM 865 O O . VAL A 1 109 ? -8.891 -4.738 1.273 1 95.88 109 VAL A O 1
ATOM 868 N N . TYR A 1 110 ? -8.031 -4.199 3.234 1 94.44 110 TYR A N 1
ATOM 869 C CA . TYR A 1 110 ? -7.605 -2.908 2.709 1 94.44 110 TYR A CA 1
ATOM 870 C C . TYR A 1 110 ? -6.098 -2.875 2.502 1 94.44 110 TYR A C 1
ATOM 872 O O . TYR A 1 110 ? -5.586 -2.041 1.751 1 94.44 110 TYR A O 1
ATOM 880 N N . GLY A 1 111 ? -5.309 -3.693 3.18 1 95.88 111 GLY A N 1
ATOM 881 C CA . GLY A 1 111 ? -3.863 -3.637 3.045 1 95.88 111 GLY A CA 1
ATOM 882 C C . GLY A 1 111 ? -3.293 -2.256 3.312 1 95.88 111 GLY A C 1
ATOM 883 O O . GLY A 1 111 ? -3.656 -1.608 4.297 1 95.88 111 GLY A O 1
ATOM 884 N N . CYS A 1 112 ? -2.424 -1.858 2.418 1 95.81 112 CYS A N 1
ATOM 885 C CA . CYS A 1 112 ? -1.761 -0.568 2.574 1 95.81 112 CYS A CA 1
ATOM 886 C C . CYS A 1 112 ? -2.732 0.578 2.318 1 95.81 112 CYS A C 1
ATOM 888 O O . CYS A 1 112 ? -2.484 1.711 2.734 1 95.81 112 CYS A O 1
ATOM 890 N N . VAL A 1 113 ? -3.779 0.293 1.629 1 94.25 113 VAL A N 1
ATOM 891 C CA . VAL A 1 113 ? -4.766 1.322 1.321 1 94.25 113 VAL A CA 1
ATOM 892 C C . VAL A 1 113 ? -5.391 1.842 2.615 1 94.25 113 VAL A C 1
ATOM 894 O O . VAL A 1 113 ? -5.73 3.023 2.717 1 94.25 113 VAL A O 1
ATOM 897 N N . GLY A 1 114 ? -5.484 0.901 3.58 1 92.38 114 GLY A N 1
ATOM 898 C CA . GLY A 1 114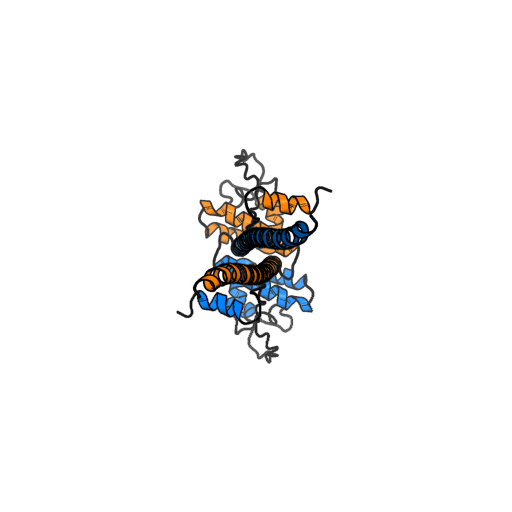 ? -5.953 1.336 4.887 1 92.38 114 GLY A CA 1
ATOM 899 C C . GLY A 1 114 ? -5.09 2.42 5.5 1 92.38 114 GLY A C 1
ATOM 900 O O . GLY A 1 114 ? -5.598 3.441 5.965 1 92.38 114 GLY A O 1
ATOM 901 N N . ALA A 1 115 ? -3.828 2.217 5.469 1 91.25 115 ALA A N 1
ATOM 902 C CA . ALA A 1 115 ? -2.881 3.193 6 1 91.25 115 ALA A CA 1
ATOM 903 C C . ALA A 1 115 ? -2.926 4.492 5.203 1 91.25 115 ALA A C 1
ATOM 905 O O . ALA A 1 115 ? -2.895 5.582 5.781 1 91.25 115 ALA A O 1
ATOM 906 N N . ILE A 1 116 ? -2.951 4.344 3.961 1 92.75 116 ILE A N 1
ATOM 907 C CA . ILE A 1 116 ? -2.998 5.508 3.084 1 92.75 116 ILE A CA 1
ATOM 908 C C . ILE A 1 116 ? -4.238 6.344 3.4 1 92.75 116 ILE A C 1
ATOM 910 O O . ILE A 1 116 ? -4.152 7.566 3.535 1 92.75 116 ILE A O 1
ATOM 914 N N . SER A 1 117 ? -5.328 5.652 3.564 1 91.5 117 SER A N 1
ATOM 915 C CA . SER A 1 117 ? -6.578 6.336 3.869 1 91.5 117 SER A CA 1
ATOM 916 C C . SER A 1 117 ? -6.484 7.102 5.188 1 91.5 117 SER A C 1
ATOM 918 O O . SER A 1 117 ? -6.914 8.258 5.273 1 91.5 117 SER A O 1
ATOM 920 N N . VAL A 1 118 ? -6.016 6.492 6.148 1 91.56 118 VAL A N 1
ATOM 921 C CA . VAL A 1 118 ? -5.883 7.117 7.461 1 91.56 118 VAL A CA 1
ATOM 922 C C . VAL A 1 118 ? -4.969 8.336 7.363 1 91.56 118 VAL A C 1
ATOM 924 O O . VAL A 1 118 ? -5.289 9.406 7.895 1 91.56 118 VAL A O 1
ATOM 927 N N . LEU A 1 119 ? -3.885 8.18 6.688 1 91.56 119 LEU A N 1
ATOM 928 C CA . LEU A 1 119 ? -2.928 9.273 6.539 1 91.56 119 LEU A CA 1
ATOM 929 C C . LEU A 1 119 ? -3.537 10.43 5.758 1 91.56 119 LEU A C 1
ATOM 931 O O . LEU A 1 119 ? -3.334 11.594 6.102 1 91.56 119 LEU A O 1
ATOM 935 N N . GLN A 1 120 ? -4.219 10.078 4.75 1 89.69 120 GLN A N 1
ATOM 936 C CA . GLN A 1 120 ? -4.887 11.109 3.961 1 89.69 120 GLN A CA 1
ATOM 937 C C . GLN A 1 120 ? -5.883 11.898 4.812 1 89.69 120 GLN A C 1
ATOM 939 O O . GLN A 1 120 ? -5.941 13.125 4.734 1 89.69 120 GLN A O 1
ATOM 944 N N . ARG A 1 121 ? -6.676 11.281 5.609 1 89.5 121 ARG A N 1
ATOM 945 C CA . ARG A 1 121 ? -7.625 11.953 6.496 1 89.5 121 ARG A CA 1
ATOM 946 C C . ARG A 1 121 ? -6.902 12.828 7.512 1 89.5 121 ARG A C 1
ATOM 948 O O . ARG A 1 121 ? -7.367 13.922 7.836 1 89.5 121 ARG A O 1
ATOM 955 N N . GLN A 1 122 ? -5.848 12.312 7.949 1 92.81 122 GLN A N 1
ATOM 956 C CA . GLN A 1 122 ? -5.051 13.094 8.891 1 92.81 122 GLN A CA 1
ATOM 957 C C . GLN A 1 122 ? -4.527 14.375 8.242 1 92.81 122 GLN A C 1
ATOM 959 O O . GLN A 1 122 ? -4.555 15.445 8.852 1 92.81 122 GLN A O 1
ATOM 964 N N . VAL A 1 123 ? -4.07 14.305 7.07 1 93.12 123 VAL A N 1
ATOM 965 C CA . VAL A 1 123 ? -3.574 15.461 6.34 1 93.12 123 VAL A CA 1
ATOM 966 C C . VAL A 1 123 ? -4.691 16.5 6.188 1 93.12 123 VAL A C 1
ATOM 968 O O . VAL A 1 123 ? -4.488 17.688 6.445 1 93.12 123 VAL A O 1
ATOM 971 N N . LEU A 1 124 ? -5.828 16.031 5.859 1 95.06 124 LEU A N 1
ATOM 972 C CA . LEU A 1 124 ? -6.953 16.938 5.676 1 95.06 124 LEU A CA 1
ATOM 973 C C . LEU A 1 124 ? -7.316 17.625 6.984 1 95.06 124 LEU A C 1
ATOM 975 O O . LEU A 1 124 ? -7.566 18.828 7.008 1 95.06 124 LEU A O 1
ATOM 979 N N . ARG A 1 125 ? -7.344 16.906 8 1 95.88 125 ARG A N 1
ATOM 980 C CA . ARG A 1 125 ? -7.672 17.453 9.312 1 95.88 125 ARG A CA 1
ATOM 981 C C . ARG A 1 125 ? -6.652 18.516 9.727 1 95.88 125 ARG A C 1
ATOM 983 O O . ARG A 1 125 ? -7.027 19.609 10.172 1 95.88 125 ARG A O 1
ATOM 990 N N . LEU A 1 126 ? -5.391 18.156 9.547 1 96.5 126 LEU A N 1
ATOM 991 C CA . LEU A 1 126 ? -4.328 19.078 9.938 1 96.5 126 LEU A CA 1
ATOM 992 C C . LEU A 1 126 ? -4.363 20.344 9.078 1 96.5 126 LEU A C 1
ATOM 994 O O . LEU A 1 126 ? -4.125 21.453 9.57 1 96.5 126 LEU A O 1
ATOM 998 N N . GLN A 1 127 ? -4.652 20.109 7.844 1 95.81 127 GLN A N 1
ATOM 999 C CA . GLN A 1 127 ? -4.77 21.266 6.961 1 95.81 127 GLN A CA 1
ATOM 1000 C C . GLN A 1 127 ? -5.906 22.188 7.402 1 95.81 127 GLN A C 1
ATOM 1002 O O . GLN A 1 127 ? -5.754 23.406 7.41 1 95.81 127 GLN A O 1
ATOM 1007 N N . ARG A 1 128 ? -6.992 21.703 7.777 1 96.69 128 ARG A N 1
ATOM 1008 C CA . ARG A 1 128 ? -8.125 22.484 8.25 1 96.69 128 ARG A CA 1
ATOM 1009 C C . ARG A 1 128 ? -7.785 23.219 9.547 1 96.69 128 ARG A C 1
ATOM 1011 O O . ARG A 1 128 ? -8.109 24.391 9.703 1 96.69 128 ARG A O 1
ATOM 1018 N N . GLU A 1 129 ? -7.223 22.438 10.383 1 96.62 129 GLU A N 1
ATOM 1019 C CA . GLU A 1 129 ? -6.828 23.047 11.648 1 96.62 129 GLU A CA 1
ATOM 1020 C C . GLU A 1 129 ? -5.848 24.188 11.43 1 96.62 129 GLU A C 1
ATOM 1022 O O . GLU A 1 129 ? -5.938 25.234 12.094 1 96.62 129 GLU A O 1
ATOM 1027 N N . LEU A 1 130 ? -4.895 24.031 10.586 1 96.88 130 LEU A N 1
ATOM 1028 C CA . LEU A 1 130 ? -3.916 25.062 10.281 1 96.88 130 LEU A CA 1
ATOM 1029 C C . LEU A 1 130 ? -4.598 26.297 9.695 1 96.88 130 LEU A C 1
ATOM 1031 O O . LEU A 1 130 ? -4.242 27.422 10.039 1 96.88 130 LEU A O 1
ATOM 1035 N N . GLU A 1 131 ? -5.48 26.047 8.82 1 95.88 131 GLU A N 1
ATOM 1036 C CA . GLU A 1 131 ? -6.23 27.156 8.234 1 95.88 131 GLU A CA 1
ATOM 1037 C C . GLU A 1 131 ? -6.984 27.938 9.312 1 95.88 131 GLU A C 1
ATOM 1039 O O . GLU A 1 131 ? -7 29.172 9.297 1 95.88 131 GLU A O 1
ATOM 1044 N N . GLU A 1 132 ? -7.664 27.25 10.188 1 95.69 132 GLU A N 1
ATOM 1045 C CA . GLU A 1 132 ? -8.406 27.875 11.281 1 95.69 132 GLU A CA 1
ATOM 1046 C C . GLU A 1 132 ? -7.473 28.656 12.203 1 95.69 132 GLU A C 1
ATOM 1048 O O . GLU A 1 132 ? -7.797 29.766 12.625 1 95.69 132 GLU A O 1
ATOM 1053 N N . THR A 1 133 ? -6.328 28.078 12.516 1 94.81 133 THR A N 1
ATOM 1054 C CA . THR A 1 133 ? -5.363 28.75 13.383 1 94.81 133 THR A CA 1
ATOM 1055 C C . THR A 1 133 ? -4.797 30 12.703 1 94.81 133 THR A C 1
ATOM 1057 O O . THR A 1 133 ? -4.594 31.016 13.352 1 94.81 133 THR A O 1
ATOM 1060 N N . ASN A 1 134 ? -4.512 29.906 11.445 1 93.25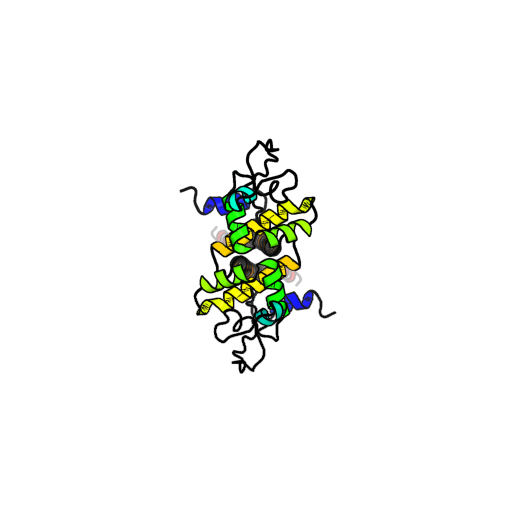 134 ASN A N 1
ATOM 1061 C CA . ASN A 1 134 ? -4.035 31.047 10.688 1 93.25 134 ASN A CA 1
ATOM 1062 C C . ASN A 1 134 ? -5.078 32.156 10.641 1 93.25 134 ASN A C 1
ATOM 1064 O O . ASN A 1 134 ? -4.734 33.344 10.688 1 93.25 134 ASN A O 1
ATOM 1068 N N . ALA A 1 135 ? -6.32 31.75 10.531 1 92.25 135 ALA A N 1
ATOM 1069 C CA . ALA A 1 135 ? -7.398 32.75 10.547 1 92.25 135 ALA A CA 1
ATOM 1070 C C . ALA A 1 135 ? -7.445 33.469 11.883 1 92.25 135 ALA A C 1
ATOM 1072 O O . ALA A 1 135 ? -7.656 34.688 11.93 1 92.25 135 ALA A O 1
ATOM 1073 N N . ASP A 1 136 ? -7.293 32.719 12.914 1 88.06 136 ASP A N 1
ATOM 1074 C CA . ASP A 1 136 ? -7.258 33.312 14.242 1 88.06 136 ASP A CA 1
ATOM 1075 C C . ASP A 1 136 ? -6.086 34.312 14.383 1 88.06 136 ASP A C 1
ATOM 1077 O O . ASP A 1 136 ? -6.227 35.375 14.969 1 88.06 136 ASP A O 1
ATOM 1081 N N . LEU A 1 137 ? -4.934 33.938 13.906 1 86.62 137 LEU A N 1
ATOM 1082 C CA . LEU A 1 137 ? -3.754 34.781 13.945 1 86.62 137 LEU A CA 1
ATOM 1083 C C . LEU A 1 137 ? -4.004 36.094 13.18 1 86.62 137 LEU A C 1
ATOM 1085 O O . LEU A 1 137 ? -3.578 37.156 13.625 1 86.62 137 LEU A O 1
ATOM 1089 N N . MET A 1 138 ? -4.672 36 12.102 1 86.81 138 MET A N 1
ATOM 1090 C CA . MET A 1 138 ? -4.977 37.188 11.297 1 86.81 138 MET A CA 1
ATOM 1091 C C . MET A 1 138 ? -5.969 38.094 12.016 1 86.81 138 MET A C 1
ATOM 1093 O O . MET A 1 138 ? -5.867 39.312 11.938 1 86.81 138 MET A O 1
ATOM 1097 N N . ARG A 1 139 ? -6.969 37.438 12.695 1 85.25 139 ARG A N 1
ATOM 1098 C CA . ARG A 1 139 ? -7.926 38.219 13.477 1 85.25 139 ARG A CA 1
ATOM 1099 C C . ARG A 1 139 ? -7.23 39 14.594 1 85.25 139 ARG A C 1
ATOM 1101 O O . ARG A 1 139 ? -7.547 40.156 14.844 1 85.25 139 ARG A O 1
ATOM 1108 N N . TYR A 1 140 ? -6.207 38.438 15.227 1 78.69 140 TYR A N 1
ATOM 1109 C CA . TYR A 1 140 ? -5.457 39.094 16.297 1 78.69 140 TYR A CA 1
ATOM 1110 C C . TYR A 1 140 ? -4.57 40.219 15.75 1 78.69 140 TYR A C 1
ATOM 1112 O O . TYR A 1 140 ? -4.469 41.281 16.344 1 78.69 140 TYR A O 1
ATOM 1120 N N . ALA A 1 141 ? -3.932 39.969 14.664 1 76.75 141 ALA A N 1
ATOM 1121 C CA . ALA A 1 141 ? -3.029 40.938 14.055 1 76.75 141 ALA A CA 1
ATOM 1122 C C . ALA A 1 141 ? -3.791 42.188 13.586 1 76.75 141 ALA A C 1
ATOM 1124 O O . ALA A 1 141 ? -3.285 43.281 13.672 1 76.75 141 ALA A O 1
ATOM 1125 N N . SER A 1 142 ? -5.012 42 13.125 1 79 142 SER A N 1
ATOM 1126 C CA . SER A 1 142 ? -5.832 43.125 12.664 1 79 142 SER A CA 1
ATOM 1127 C C . SER A 1 142 ? -6.336 43.938 13.828 1 79 142 SER A C 1
ATOM 1129 O O . SER A 1 142 ? -6.469 45.156 13.711 1 79 142 SER A O 1
ATOM 1131 N N . CYS A 1 143 ? -6.488 43.438 14.992 1 71.69 143 CYS A N 1
ATOM 1132 C CA . CYS A 1 143 ? -6.977 44.156 16.172 1 71.69 143 CYS A CA 1
ATOM 1133 C C . CYS A 1 143 ? -5.867 44.969 16.828 1 71.69 143 CYS A C 1
ATOM 1135 O O . CYS A 1 143 ? -6.121 46.031 17.391 1 71.69 143 CYS A O 1
ATOM 1137 N N . LEU A 1 144 ? -4.645 44.531 16.75 1 67.56 144 LEU A N 1
ATOM 1138 C CA . LEU A 1 144 ? -3.504 45.25 17.312 1 67.56 144 LEU A CA 1
ATOM 1139 C C . LEU A 1 144 ? -3.07 46.375 16.391 1 67.56 144 LEU A C 1
ATOM 1141 O O . LEU A 1 144 ? -2.572 47.406 16.859 1 67.56 144 LEU A O 1
ATOM 1145 N N . GLY A 1 145 ? -3.076 46.312 15.086 1 62.03 145 GLY A N 1
ATOM 1146 C CA . GLY A 1 145 ? -2.715 47.375 14.172 1 62.03 145 GLY A CA 1
ATOM 1147 C C . GLY A 1 145 ? -3.701 48.531 14.188 1 62.03 145 GLY A C 1
ATOM 1148 O O . GLY A 1 145 ? -3.322 49.688 13.945 1 62.03 145 GLY A O 1
ATOM 1149 N N . SER A 1 146 ? -4.992 48.469 14.43 1 60.34 146 SER A N 1
ATOM 1150 C CA . SER A 1 146 ? -5.965 49.562 14.5 1 60.34 146 SER A CA 1
ATOM 1151 C C . SER A 1 146 ? -5.797 50.375 15.781 1 60.34 146 SER A C 1
ATOM 1153 O O . SER A 1 146 ? -6.148 51.531 15.82 1 60.34 146 SER A O 1
ATOM 1155 N N . GLU A 1 147 ? -5.332 49.938 16.875 1 52.47 147 GLU A N 1
ATOM 1156 C CA . GLU A 1 147 ? -5.156 50.75 18.078 1 52.47 147 GLU A CA 1
ATOM 1157 C C . GLU A 1 147 ? -3.945 51.656 17.969 1 52.47 147 GLU A C 1
ATOM 1159 O O . GLU A 1 147 ? -3.938 52.75 18.531 1 52.47 147 GLU A O 1
ATOM 1164 N N . THR A 1 148 ? -2.951 51.406 17.312 1 49.22 148 THR A N 1
ATOM 1165 C CA . THR A 1 148 ? -1.839 52.344 17.219 1 49.22 148 THR A CA 1
ATOM 1166 C C . THR A 1 148 ? -2.189 53.5 16.297 1 49.22 148 THR A C 1
ATOM 1168 O O . THR A 1 148 ? -1.577 54.562 16.391 1 49.22 148 THR A O 1
ATOM 1171 N N . THR A 1 149 ? -3.066 53.406 15.414 1 47.47 149 THR A N 1
ATOM 1172 C CA . THR A 1 149 ? -3.314 54.562 14.562 1 47.47 149 THR A CA 1
ATOM 1173 C C . THR A 1 149 ? -4.301 55.531 15.227 1 47.47 149 THR A C 1
ATOM 1175 O O . THR A 1 149 ? -4.434 56.688 14.805 1 47.47 149 THR A O 1
ATOM 1178 N N . SER A 1 150 ? -5.117 55.188 16.109 1 48.53 150 SER A N 1
ATOM 1179 C CA . SER A 1 150 ? -6.078 56.156 16.609 1 48.53 150 SER A CA 1
ATOM 1180 C C . SER A 1 150 ? -5.449 57.062 17.672 1 48.53 150 SER A C 1
ATOM 1182 O O . SER A 1 150 ? -6.07 58 18.141 1 48.53 150 SER A O 1
ATOM 1184 N N . ALA A 1 151 ? -4.391 56.719 18.297 1 45.53 151 ALA A N 1
ATOM 1185 C CA . ALA A 1 151 ? -3.928 57.656 19.312 1 45.53 151 ALA A CA 1
ATOM 1186 C C . ALA A 1 151 ? -3.289 58.875 18.656 1 45.53 151 ALA A C 1
ATOM 1188 O O . ALA A 1 151 ? -3.146 59.938 19.312 1 45.53 151 ALA A O 1
ATOM 1189 N N . TYR A 1 152 ? -2.709 58.75 17.531 1 43.88 152 TYR A N 1
ATOM 1190 C CA . TYR A 1 152 ? -2.002 59.938 17.078 1 43.88 152 TYR A CA 1
ATOM 1191 C C . TYR A 1 152 ? -2.953 60.906 16.375 1 43.88 152 TYR A C 1
ATOM 1193 O O . TYR A 1 152 ? -2.533 61.969 15.898 1 43.88 152 TYR A O 1
ATOM 1201 N N . GLY A 1 153 ? -4.109 60.469 16.078 1 44.62 153 GLY A N 1
ATOM 1202 C CA . GLY A 1 153 ? -4.84 61.469 15.328 1 44.62 153 GLY A CA 1
ATOM 1203 C C . GLY A 1 153 ? -5.516 62.5 16.219 1 44.62 153 GLY A C 1
ATOM 1204 O O . GLY A 1 153 ? -6.273 63.344 15.734 1 44.62 153 GLY A O 1
ATOM 1205 N N . GLY A 1 154 ? -5.598 62.281 17.453 1 44.66 154 GLY A N 1
ATOM 1206 C CA . GLY A 1 154 ? -6.379 63.25 18.188 1 44.66 154 GLY A CA 1
ATOM 1207 C C . GLY A 1 154 ? -5.668 64.562 18.359 1 44.66 154 GLY A C 1
ATOM 1208 O O . GLY A 1 154 ? -6.242 65.5 18.891 1 44.66 154 GLY A O 1
ATOM 1209 N N . ARG A 1 155 ? -4.324 64.562 18.406 1 44.97 155 ARG A N 1
ATOM 1210 C CA . ARG A 1 155 ? -3.908 65.875 18.906 1 44.97 155 ARG A CA 1
ATOM 1211 C C . ARG A 1 155 ? -3.922 66.938 17.797 1 44.97 155 ARG A C 1
ATOM 1213 O O . ARG A 1 155 ? -3.43 68 17.984 1 44.97 155 ARG A O 1
ATOM 1220 N N . ARG A 1 156 ? -4.281 66.5 16.547 1 43.34 156 ARG A N 1
ATOM 1221 C CA . ARG A 1 156 ? -4.094 67.688 15.727 1 43.34 156 ARG A CA 1
ATOM 1222 C C . ARG A 1 156 ? -5.277 68.625 15.867 1 43.34 156 ARG A C 1
ATOM 1224 O O . ARG A 1 156 ? -5.305 69.688 15.242 1 43.34 156 ARG A O 1
ATOM 1231 N N . GLY A 1 157 ? -6.293 68.438 16.688 1 32.25 157 GLY A N 1
ATOM 1232 C CA . GLY A 1 157 ? -7.047 69.688 16.703 1 32.25 157 GLY A CA 1
ATOM 1233 C C . GLY A 1 157 ? -6.387 70.812 17.516 1 32.25 157 GLY A C 1
ATOM 1234 O O . GLY A 1 157 ? -5.555 70.5 18.375 1 32.25 157 GLY A O 1
ATOM 1235 N N . ARG B 1 1 ? -6.699 14.57 -23 1 16.45 1 ARG B N 1
ATOM 1236 C CA . ARG B 1 1 ? -6.098 15.578 -22.141 1 16.45 1 ARG B CA 1
ATOM 1237 C C . ARG B 1 1 ? -6.699 15.531 -20.734 1 16.45 1 ARG B C 1
ATOM 1239 O O . ARG B 1 1 ? -6.547 16.484 -19.953 1 16.45 1 ARG B O 1
ATOM 1246 N N . GLU B 1 2 ? -7.734 14.609 -20.516 1 23.33 2 GLU B N 1
ATOM 1247 C CA . GLU B 1 2 ? -8.523 14.445 -19.297 1 23.33 2 GLU B CA 1
ATOM 1248 C C . GLU B 1 2 ? -7.645 14.016 -18.125 1 23.33 2 GLU B C 1
ATOM 1250 O O . GLU B 1 2 ? -7.133 12.891 -18.109 1 23.33 2 GLU B O 1
ATOM 1255 N N . THR B 1 3 ? -6.691 15.055 -17.578 1 20.39 3 THR B N 1
ATOM 1256 C CA . THR B 1 3 ? -5.391 15.227 -16.953 1 20.39 3 THR B CA 1
ATOM 1257 C C . THR B 1 3 ? -5.414 14.711 -15.516 1 20.39 3 THR B C 1
ATOM 1259 O O . THR B 1 3 ? -6.488 14.453 -14.961 1 20.39 3 THR B O 1
ATOM 1262 N N . ARG B 1 4 ? -4.246 15.109 -14.742 1 22.34 4 ARG B N 1
ATOM 1263 C CA . ARG B 1 4 ? -3.732 14.914 -13.391 1 22.34 4 ARG B CA 1
ATOM 1264 C C . ARG B 1 4 ? -4.801 15.227 -12.352 1 22.34 4 ARG B C 1
ATOM 1266 O O . ARG B 1 4 ? -4.695 14.797 -11.195 1 22.34 4 ARG B O 1
ATOM 1273 N N . SER B 1 5 ? -5.617 16.297 -12.68 1 23.77 5 SER B N 1
ATOM 1274 C CA . SER B 1 5 ? -6.645 16.922 -11.859 1 23.77 5 SER B CA 1
ATOM 1275 C C . SER B 1 5 ? -7.773 15.945 -11.547 1 23.77 5 SER B C 1
ATOM 1277 O O . SER B 1 5 ? -8.43 16.062 -10.508 1 23.77 5 SER B O 1
ATOM 1279 N N . ASN B 1 6 ? -8.078 15.227 -12.641 1 25.84 6 ASN B N 1
ATOM 1280 C CA . ASN B 1 6 ? -9.273 14.398 -12.516 1 25.84 6 ASN B CA 1
ATOM 1281 C C . ASN B 1 6 ? -9.055 13.25 -11.531 1 25.84 6 ASN B C 1
ATOM 1283 O O . ASN B 1 6 ? -9.984 12.508 -11.219 1 25.84 6 ASN B O 1
ATOM 1287 N N . LEU B 1 7 ? -7.758 12.906 -11.32 1 25.75 7 LEU B N 1
ATOM 1288 C CA . LEU B 1 7 ? -7.418 11.812 -10.414 1 25.75 7 LEU B CA 1
ATOM 1289 C C . LEU B 1 7 ? -7.672 12.211 -8.961 1 25.75 7 LEU B C 1
ATOM 1291 O O . LEU B 1 7 ? -8.195 11.422 -8.18 1 25.75 7 LEU B O 1
ATOM 1295 N N . PHE B 1 8 ? -7.281 13.547 -8.625 1 28.3 8 PHE B N 1
ATOM 1296 C CA . PHE B 1 8 ? -7.434 14.141 -7.305 1 28.3 8 PHE B CA 1
ATOM 1297 C C . PHE B 1 8 ? -8.898 14.406 -6.996 1 28.3 8 PHE B C 1
ATOM 1299 O O . PHE B 1 8 ? -9.328 14.305 -5.84 1 28.3 8 PHE B O 1
ATOM 1306 N N . LYS B 1 9 ? -9.492 15.109 -7.938 1 30.31 9 LYS B N 1
ATOM 1307 C CA . LYS B 1 9 ? -10.898 15.469 -7.77 1 30.31 9 LYS B CA 1
ATOM 1308 C C . LYS B 1 9 ? -11.758 14.227 -7.59 1 30.31 9 LYS B C 1
ATOM 1310 O O . LYS B 1 9 ? -12.805 14.273 -6.934 1 30.31 9 LYS B O 1
ATOM 1315 N N . LYS B 1 10 ? -11.516 13.18 -8.516 1 29.73 10 LYS B N 1
ATOM 1316 C CA . LYS B 1 10 ? -12.281 11.945 -8.391 1 29.73 10 LYS B CA 1
ATOM 1317 C C . LYS B 1 10 ? -11.945 11.211 -7.094 1 29.73 10 LYS B C 1
ATOM 1319 O O . LYS B 1 10 ? -12.758 10.438 -6.582 1 29.73 10 LYS B O 1
ATOM 1324 N N . LEU B 1 11 ? -10.781 11.586 -6.477 1 30.28 11 LEU B N 1
ATOM 1325 C CA . LEU B 1 11 ? -10.398 11.344 -5.09 1 30.28 11 LEU B CA 1
ATOM 1326 C C . LEU B 1 11 ? -11.25 12.172 -4.133 1 30.28 11 LEU B C 1
ATOM 1328 O O . LEU B 1 11 ? -11.508 11.75 -3.004 1 30.28 11 LEU B O 1
ATOM 1332 N N . SER B 1 12 ? -11.422 13.547 -4.312 1 28.23 12 SER B N 1
ATOM 1333 C CA . SER B 1 12 ? -12.078 14.594 -3.531 1 28.23 12 SER B CA 1
ATOM 1334 C C . SER B 1 12 ? -13.586 14.375 -3.467 1 28.23 12 SER B C 1
ATOM 1336 O O . SER B 1 12 ? -14.273 15.031 -2.686 1 28.23 12 SER B O 1
ATOM 1338 N N . SER B 1 13 ? -14.305 14.266 -4.625 1 29.25 13 SER B N 1
ATOM 1339 C CA . SER B 1 13 ? -15.734 14.461 -4.453 1 29.25 13 SER B CA 1
ATOM 1340 C C . SER B 1 13 ? -16.281 13.617 -3.303 1 29.25 13 SER B C 1
ATOM 1342 O O . SER B 1 13 ? -17.391 13.844 -2.834 1 29.25 13 SER B O 1
ATOM 1344 N N . ARG B 1 14 ? -16.281 12.18 -3.219 1 31.25 14 ARG B N 1
ATOM 1345 C CA . ARG B 1 14 ? -16.75 11.852 -1.872 1 31.25 14 ARG B CA 1
ATOM 1346 C C . ARG B 1 14 ? -15.758 12.336 -0.821 1 31.25 14 ARG B C 1
ATOM 1348 O O . ARG B 1 14 ? -14.602 12.633 -1.14 1 31.25 14 ARG B O 1
ATOM 1355 N N . GLY B 1 15 ? -15.82 12.703 0.52 1 25.81 15 GLY B N 1
ATOM 1356 C CA . GLY B 1 15 ? -14.898 13.312 1.464 1 25.81 15 GLY B CA 1
ATOM 1357 C C . GLY B 1 15 ? -13.445 13.016 1.146 1 25.81 15 GLY B C 1
ATOM 1358 O O . GLY B 1 15 ? -13.141 12.297 0.193 1 25.81 15 GLY B O 1
ATOM 1359 N N . PRO B 1 16 ? -12.234 13.688 1.881 1 28.36 16 PRO B N 1
ATOM 1360 C CA . PRO B 1 16 ? -10.781 13.5 1.937 1 28.36 16 PRO B CA 1
ATOM 1361 C C . PRO B 1 16 ? -10.336 12.156 1.365 1 28.36 16 PRO B C 1
ATOM 1363 O O . PRO B 1 16 ? -11.055 11.156 1.505 1 28.36 16 PRO B O 1
ATOM 1366 N N . PHE B 1 17 ? -9.539 12.031 0.347 1 31.33 17 PHE B N 1
ATOM 1367 C CA . PHE B 1 17 ? -8.836 11.031 -0.442 1 31.33 17 PHE B CA 1
ATOM 1368 C C . PHE B 1 17 ? -8.234 9.953 0.459 1 31.33 17 PHE B C 1
ATOM 1370 O O . PHE B 1 17 ? -7.117 10.102 0.954 1 31.33 17 PHE B O 1
ATOM 1377 N N . LEU B 1 18 ? -8.664 9.359 1.533 1 32.12 18 LEU B N 1
ATOM 1378 C CA . LEU B 1 18 ? -8.5 7.98 1.964 1 32.12 18 LEU B CA 1
ATOM 1379 C C . LEU B 1 18 ? -8.297 7.059 0.766 1 32.12 18 LEU B C 1
ATOM 1381 O O . LEU B 1 18 ? -8.633 7.418 -0.365 1 32.12 18 LEU B O 1
ATOM 1385 N N . VAL B 1 19 ? -7.781 5.785 0.798 1 32.94 19 VAL B N 1
ATOM 1386 C CA . VAL B 1 19 ? -7.801 4.754 -0.235 1 32.94 19 VAL B CA 1
ATOM 1387 C C . VAL B 1 19 ? -8.977 4.996 -1.183 1 32.94 19 VAL B C 1
ATOM 1389 O O . VAL B 1 19 ? -10.133 5.035 -0.752 1 32.94 19 VAL B O 1
ATOM 1392 N N . THR B 1 20 ? -9.031 5.996 -1.895 1 31.59 20 THR B N 1
ATOM 1393 C CA . THR B 1 20 ? -10.133 6.082 -2.852 1 31.59 20 THR B CA 1
ATOM 1394 C C . THR B 1 20 ? -10.484 4.699 -3.391 1 31.59 20 THR B C 1
ATOM 1396 O O . THR B 1 20 ? -9.633 4.012 -3.961 1 31.59 20 THR B O 1
ATOM 1399 N N . PRO B 1 21 ? -11.375 4.082 -2.818 1 29.55 21 PRO B N 1
ATOM 1400 C CA . PRO B 1 21 ? -11.875 2.863 -3.455 1 29.55 21 PRO B CA 1
ATOM 1401 C C . PRO B 1 21 ? -12.039 3.01 -4.965 1 29.55 21 PRO B C 1
ATOM 1403 O O . PRO B 1 21 ? -12.258 4.121 -5.461 1 29.55 21 PRO B O 1
ATOM 1406 N N . PHE B 1 22 ? -11.305 2.381 -5.73 1 27.98 22 PHE B N 1
ATOM 1407 C CA . PHE B 1 22 ? -11.812 2.15 -7.078 1 27.98 22 PHE B CA 1
ATOM 1408 C C . PHE B 1 22 ? -13.32 2.363 -7.137 1 27.98 22 PHE B C 1
ATOM 1410 O O . PHE B 1 22 ? -14.078 1.625 -6.504 1 27.98 22 PHE B O 1
ATOM 1417 N N . LYS B 1 23 ? -13.797 3.625 -6.992 1 29.56 23 LYS B N 1
ATOM 1418 C CA . LYS B 1 23 ? -15.211 3.643 -7.344 1 29.56 23 LYS B CA 1
ATOM 1419 C C . LYS B 1 23 ? -15.469 2.881 -8.641 1 29.56 23 LYS B C 1
ATOM 1421 O O . LYS B 1 23 ? -15.273 3.422 -9.734 1 29.56 23 LYS B O 1
ATOM 1426 N N . GLY B 1 24 ? -14.969 1.804 -8.812 1 26.53 24 GLY B N 1
ATOM 1427 C CA . GLY B 1 24 ? -15.781 1.095 -9.789 1 26.53 24 GLY B CA 1
ATOM 1428 C C . GLY B 1 24 ? -17.266 1.346 -9.633 1 26.53 24 GLY B C 1
ATOM 1429 O O . GLY B 1 24 ? -17.781 1.33 -8.516 1 26.53 24 GLY B O 1
ATOM 1430 N N . ASP B 1 25 ? -17.734 2.557 -10.188 1 27.56 25 ASP B N 1
ATOM 1431 C CA . ASP B 1 25 ? -19.188 2.408 -10.344 1 27.56 25 ASP B CA 1
ATOM 1432 C C . ASP B 1 25 ? -19.594 0.948 -10.195 1 27.56 25 ASP B C 1
ATOM 1434 O O . ASP B 1 25 ? -19.391 0.14 -11.102 1 27.56 25 ASP B O 1
ATOM 1438 N N . ILE B 1 26 ? -19.438 0.588 -9.031 1 29.03 26 ILE B N 1
ATOM 1439 C CA . ILE B 1 26 ? -20.188 -0.657 -8.922 1 29.03 26 ILE B CA 1
ATOM 1440 C C . ILE B 1 26 ? -21.641 -0.418 -9.328 1 29.03 26 ILE B C 1
ATOM 1442 O O . ILE B 1 26 ? -22.422 0.117 -8.547 1 29.03 26 ILE B O 1
ATOM 1446 N N . GLN B 1 27 ? -21.953 0.442 -10.305 1 28.69 27 GLN B N 1
ATOM 1447 C CA . GLN B 1 27 ? -23.281 0.084 -10.766 1 28.69 27 GLN B CA 1
ATOM 1448 C C . GLN B 1 27 ? -23.578 -1.394 -10.516 1 28.69 27 GLN B C 1
ATOM 1450 O O . GLN B 1 27 ? -22.781 -2.258 -10.898 1 28.69 27 GLN B O 1
ATOM 1455 N N . GLU B 1 28 ? -24.031 -1.619 -9.32 1 31.41 28 GLU B N 1
ATOM 1456 C CA . GLU B 1 28 ? -24.781 -2.865 -9.336 1 31.41 28 GLU B CA 1
ATOM 1457 C C . GLU B 1 28 ? -25.328 -3.166 -10.734 1 31.41 28 GLU B C 1
ATOM 1459 O O . GLU B 1 28 ? -26.484 -2.869 -11.039 1 31.41 28 GLU B O 1
ATOM 1464 N N . LYS B 1 29 ? -24.688 -2.498 -11.688 1 31.72 29 LYS B N 1
ATOM 1465 C CA . LYS B 1 29 ? -25.312 -3.061 -12.883 1 31.72 29 LYS B CA 1
ATOM 1466 C C . LYS B 1 29 ? -25.469 -4.574 -12.766 1 31.72 29 LYS B C 1
ATOM 1468 O O . LYS B 1 29 ? -24.484 -5.289 -12.539 1 31.72 29 LYS B O 1
ATOM 1473 N N . MET B 1 30 ? -26.344 -4.879 -11.852 1 31.25 30 MET B N 1
ATOM 1474 C CA . MET B 1 30 ? -26.797 -6.23 -12.156 1 31.25 30 MET B CA 1
ATOM 1475 C C . MET B 1 30 ? -26.438 -6.613 -13.586 1 31.25 30 MET B C 1
ATOM 1477 O O . MET B 1 30 ? -27.016 -6.102 -14.547 1 31.25 30 MET B O 1
ATOM 1481 N N . SER B 1 31 ? -25.172 -6.293 -13.891 1 34.84 31 SER B N 1
ATOM 1482 C CA . SER B 1 31 ? -24.938 -6.824 -15.227 1 34.84 31 SER B CA 1
ATOM 1483 C C . SER B 1 31 ? -25.844 -8.008 -15.531 1 34.84 31 SER B C 1
ATOM 1485 O O . SER B 1 31 ? -26.031 -8.875 -14.68 1 34.84 31 SER B O 1
ATOM 1487 N N . ASN B 1 32 ? -26.859 -7.715 -15.922 1 34.94 32 ASN B N 1
ATOM 1488 C CA . ASN B 1 32 ? -27.328 -8.836 -16.719 1 34.94 32 ASN B CA 1
ATOM 1489 C C . ASN B 1 32 ? -26.188 -9.75 -17.141 1 34.94 32 ASN B C 1
ATOM 1491 O O . ASN B 1 32 ? -25.312 -9.336 -17.906 1 34.94 32 ASN B O 1
ATOM 1495 N N . TYR B 1 33 ? -25.484 -10.391 -16.141 1 42.44 33 TYR B N 1
ATOM 1496 C CA . TYR B 1 33 ? -24.609 -11.5 -16.516 1 42.44 33 TYR B CA 1
ATOM 1497 C C . TYR B 1 33 ? -24.875 -11.945 -17.953 1 42.44 33 TYR B C 1
ATOM 1499 O O . TYR B 1 33 ? -25.828 -12.688 -18.203 1 42.44 33 TYR B O 1
ATOM 1507 N N . THR B 1 34 ? -25.078 -11.039 -18.766 1 49.06 34 THR B N 1
ATOM 1508 C CA . THR B 1 34 ? -25.062 -11.602 -20.109 1 49.06 34 THR B CA 1
ATOM 1509 C C . THR B 1 34 ? -23.922 -12.609 -20.25 1 49.06 34 THR B C 1
ATOM 1511 O O . THR B 1 34 ? -23.016 -12.648 -19.422 1 49.06 34 THR B O 1
ATOM 1514 N N . ASN B 1 35 ? -23.844 -13.445 -21.312 1 63.81 35 ASN B N 1
ATOM 1515 C CA . ASN B 1 35 ? -23.125 -14.578 -21.875 1 63.81 35 ASN B CA 1
ATOM 1516 C C . ASN B 1 35 ? -21.625 -14.289 -21.984 1 63.81 35 ASN B C 1
ATOM 1518 O O . ASN B 1 35 ? -20.906 -15.016 -22.672 1 63.81 35 ASN B O 1
ATOM 1522 N N . SER B 1 36 ? -21.172 -13.062 -21.484 1 85.38 36 SER B N 1
ATOM 1523 C CA . SER B 1 36 ? -19.734 -12.859 -21.734 1 85.38 36 SER B CA 1
ATOM 1524 C C . SER B 1 36 ? -18.906 -13.234 -20.5 1 85.38 36 SER B C 1
ATOM 1526 O O . SER B 1 36 ? -19.281 -12.922 -19.375 1 85.38 36 SER B O 1
ATOM 1528 N N . PRO B 1 37 ? -17.859 -13.969 -20.594 1 94.81 37 PRO B N 1
ATOM 1529 C CA . PRO B 1 37 ? -16.953 -14.328 -19.516 1 94.81 37 PRO B CA 1
ATOM 1530 C C . PRO B 1 37 ? -16.375 -13.109 -18.797 1 94.81 37 PRO B C 1
ATOM 1532 O O . PRO B 1 37 ? -16.266 -12.039 -19.391 1 94.81 37 PRO B O 1
ATOM 1535 N N . CYS B 1 38 ? -16.203 -13.156 -17.5 1 97.31 38 CYS B N 1
ATOM 1536 C CA . CYS B 1 38 ? -15.586 -12.062 -16.75 1 97.31 38 CYS B CA 1
ATOM 1537 C C . CYS B 1 38 ? -14.18 -11.773 -17.266 1 97.31 38 CYS B C 1
ATOM 1539 O O . CYS B 1 38 ? -13.641 -12.547 -18.062 1 97.31 38 CYS B O 1
ATOM 1541 N N . ALA B 1 39 ? -13.609 -10.695 -16.906 1 97.88 39 ALA B N 1
ATOM 1542 C CA . ALA B 1 39 ? -12.297 -10.273 -17.391 1 97.88 39 ALA B CA 1
ATOM 1543 C C . ALA B 1 39 ? -11.211 -11.258 -16.969 1 97.88 39 ALA B C 1
ATOM 1545 O O . ALA B 1 39 ? -10.258 -11.492 -17.703 1 97.88 39 ALA B O 1
ATOM 1546 N N . ALA B 1 40 ? -11.391 -11.836 -15.781 1 98.31 40 ALA B N 1
ATOM 1547 C CA . ALA B 1 40 ? -10.414 -12.805 -15.281 1 98.31 40 ALA B CA 1
ATOM 1548 C C . ALA B 1 40 ? -10.398 -14.062 -16.141 1 98.31 40 ALA B C 1
ATOM 1550 O O . ALA B 1 40 ? -9.344 -14.5 -16.594 1 98.31 40 ALA B O 1
ATOM 1551 N N . CYS B 1 41 ? -11.547 -14.57 -16.375 1 98.31 41 CYS B N 1
ATOM 1552 C CA . CYS B 1 41 ? -11.648 -15.812 -17.141 1 98.31 41 CYS B CA 1
ATOM 1553 C C . CYS B 1 41 ? -11.227 -15.602 -18.594 1 98.31 41 CYS B C 1
ATOM 1555 O O . CYS B 1 41 ? -10.609 -16.484 -19.188 1 98.31 41 CYS B O 1
ATOM 1557 N N . LYS B 1 42 ? -11.555 -14.492 -19.156 1 97.5 42 LYS B N 1
ATOM 1558 C CA . LYS B 1 42 ? -11.086 -14.156 -20.5 1 97.5 42 LYS B CA 1
ATOM 1559 C C . LYS B 1 42 ? -9.562 -14.109 -20.547 1 97.5 42 LYS B C 1
ATOM 1561 O O . LYS B 1 42 ? -8.945 -14.672 -21.453 1 97.5 42 LYS B O 1
ATOM 1566 N N . PHE B 1 43 ? -9.016 -13.438 -19.562 1 98 43 PHE B N 1
ATOM 1567 C CA . PHE B 1 43 ? -7.57 -13.266 -19.484 1 98 43 PHE B CA 1
ATOM 1568 C C . PHE B 1 43 ? -6.875 -14.609 -19.297 1 98 43 PHE B C 1
ATOM 1570 O O . PHE B 1 43 ? -5.824 -14.859 -19.891 1 98 43 PHE B O 1
ATOM 1577 N N . LEU B 1 44 ? -7.465 -15.43 -18.484 1 97.81 44 LEU B N 1
ATOM 1578 C CA . LEU B 1 44 ? -6.859 -16.703 -18.125 1 97.81 44 LEU B CA 1
ATOM 1579 C C . LEU B 1 44 ? -7.242 -17.797 -19.109 1 97.81 44 LEU B C 1
ATOM 1581 O O . LEU B 1 44 ? -6.809 -18.938 -18.984 1 97.81 44 LEU B O 1
ATOM 1585 N N . ARG B 1 45 ? -8.117 -17.438 -20.094 1 96.88 45 ARG B N 1
ATOM 1586 C CA . ARG B 1 45 ? -8.586 -18.359 -21.109 1 96.88 45 ARG B CA 1
ATOM 1587 C C . ARG B 1 45 ? -9.25 -19.578 -20.484 1 96.88 45 ARG B C 1
ATOM 1589 O O . ARG B 1 45 ? -8.906 -20.719 -20.812 1 96.88 45 ARG B O 1
ATOM 1596 N N . ARG B 1 46 ? -10.172 -19.312 -19.609 1 95.56 46 ARG B N 1
ATOM 1597 C CA . ARG B 1 46 ? -10.969 -20.359 -18.984 1 95.56 46 ARG B CA 1
ATOM 1598 C C . ARG B 1 46 ? -12.461 -20.062 -19.109 1 95.56 46 ARG B C 1
ATOM 1600 O O . ARG B 1 46 ? -12.852 -18.938 -19.406 1 95.56 46 ARG B O 1
ATOM 1607 N N . LYS B 1 47 ? -13.219 -21.141 -18.875 1 95.5 47 LYS B N 1
ATOM 1608 C CA . LYS B 1 47 ? -14.672 -21 -18.906 1 95.5 47 LYS B CA 1
ATOM 1609 C C . LYS B 1 47 ? -15.18 -20.312 -17.641 1 95.5 47 LYS B C 1
ATOM 1611 O O . LYS B 1 47 ? -14.867 -20.734 -16.531 1 95.5 47 LYS B O 1
ATOM 1616 N N . CYS B 1 48 ? -15.898 -19.266 -17.875 1 96.56 48 CYS B N 1
ATOM 1617 C CA . CYS B 1 48 ? -16.484 -18.531 -16.75 1 96.56 48 CYS B CA 1
ATOM 1618 C C . CYS B 1 48 ? -17.797 -19.156 -16.297 1 96.56 48 CYS B C 1
ATOM 1620 O O . CYS B 1 48 ? -18.781 -19.156 -17.047 1 96.56 48 CYS B O 1
ATOM 1622 N N . THR B 1 49 ? -17.875 -19.75 -15.141 1 95.5 49 THR B N 1
ATOM 1623 C CA . THR B 1 49 ? -19.047 -20.469 -14.625 1 95.5 49 THR B CA 1
ATOM 1624 C C . THR B 1 49 ? -19.734 -19.641 -13.547 1 95.5 49 THR B C 1
ATOM 1626 O O . THR B 1 49 ? -19.266 -18.562 -13.172 1 95.5 49 THR B O 1
ATOM 1629 N N . SER B 1 50 ? -20.938 -20.062 -13.094 1 93.25 50 SER B N 1
ATOM 1630 C CA . SER B 1 50 ? -21.719 -19.375 -12.062 1 93.25 50 SER B CA 1
ATOM 1631 C C . SER B 1 50 ? -20.953 -19.344 -10.742 1 93.25 50 SER B C 1
ATOM 1633 O O . SER B 1 50 ? -21.25 -18.516 -9.875 1 93.25 50 SER B O 1
ATOM 1635 N N . ASP B 1 51 ? -19.891 -20.109 -10.602 1 94.25 51 ASP B N 1
ATOM 1636 C CA . ASP B 1 51 ? -19.141 -20.203 -9.352 1 94.25 51 ASP B CA 1
ATOM 1637 C C . ASP B 1 51 ? -17.844 -19.422 -9.422 1 94.25 51 ASP B C 1
ATOM 1639 O O . ASP B 1 51 ? -17.031 -19.469 -8.5 1 94.25 51 ASP B O 1
ATOM 1643 N N . CYS B 1 52 ? -17.719 -18.688 -10.453 1 96.81 52 CYS B N 1
ATOM 1644 C CA . CYS B 1 52 ? -16.469 -17.953 -10.617 1 96.81 52 CYS B CA 1
ATOM 1645 C C . CYS B 1 52 ? -16.312 -16.906 -9.531 1 96.81 52 CYS B C 1
ATOM 1647 O O . CYS B 1 52 ? -17.125 -15.977 -9.438 1 96.81 52 CYS B O 1
ATOM 1649 N N . VAL B 1 53 ? -15.305 -16.984 -8.805 1 96.25 53 VAL B N 1
ATOM 1650 C CA . VAL B 1 53 ? -15.055 -16.109 -7.66 1 96.25 53 VAL B CA 1
ATOM 1651 C C . VAL B 1 53 ? -14.672 -14.711 -8.148 1 96.25 53 VAL B C 1
ATOM 1653 O O . VAL B 1 53 ? -14.742 -13.742 -7.387 1 96.25 53 VAL B O 1
ATOM 1656 N N . PHE B 1 54 ? -14.312 -14.578 -9.391 1 97.69 54 PHE B N 1
ATOM 1657 C CA . PHE B 1 54 ? -13.812 -13.32 -9.93 1 97.69 54 PHE B CA 1
ATOM 1658 C C . PHE B 1 54 ? -14.938 -12.531 -10.602 1 97.69 54 PHE B C 1
ATOM 1660 O O . PHE B 1 54 ? -14.875 -11.305 -10.68 1 97.69 54 PHE B O 1
ATOM 1667 N N . ALA B 1 55 ? -15.953 -13.188 -11.039 1 97.06 55 ALA B N 1
ATOM 1668 C CA . ALA B 1 55 ? -16.969 -12.625 -11.922 1 97.06 55 ALA B CA 1
ATOM 1669 C C . ALA B 1 55 ? -17.609 -11.383 -11.305 1 97.06 55 ALA B C 1
ATOM 1671 O O . ALA B 1 55 ? -17.766 -10.359 -11.977 1 97.06 55 ALA B O 1
ATOM 1672 N N . PRO B 1 56 ? -17.922 -11.367 -10.031 1 95.69 56 PRO B N 1
ATOM 1673 C CA . PRO B 1 56 ? -18.578 -10.188 -9.469 1 95.69 56 PRO B CA 1
ATOM 1674 C C . PRO B 1 56 ? -17.672 -8.961 -9.414 1 95.69 56 PRO B C 1
ATOM 1676 O O . PRO B 1 56 ? -18.141 -7.828 -9.352 1 95.69 56 PRO B O 1
ATOM 1679 N N . TYR B 1 57 ? -16.391 -9.195 -9.523 1 96.31 57 TYR B N 1
ATOM 1680 C CA . TYR B 1 57 ? -15.484 -8.109 -9.156 1 96.31 57 TYR B CA 1
ATOM 1681 C C . TYR B 1 57 ? -14.641 -7.68 -10.344 1 96.31 57 TYR B C 1
ATOM 1683 O O . TYR B 1 57 ? -14 -6.625 -10.312 1 96.31 57 TYR B O 1
ATOM 1691 N N . PHE B 1 58 ? -14.648 -8.484 -11.367 1 97.5 58 PHE B N 1
ATOM 1692 C CA . PHE B 1 58 ? -13.875 -8.203 -12.57 1 97.5 58 PHE B CA 1
ATOM 1693 C C . PHE B 1 58 ? -14.742 -8.312 -13.812 1 97.5 58 PHE B C 1
ATOM 1695 O O . PHE B 1 58 ? -14.594 -9.242 -14.602 1 97.5 58 PHE B O 1
ATOM 1702 N N . PRO B 1 59 ? -15.523 -7.348 -14 1 95.31 59 PRO B N 1
ATOM 1703 C CA . PRO B 1 59 ? -16.406 -7.371 -15.172 1 95.31 59 PRO B CA 1
ATOM 1704 C C . PRO B 1 59 ? -15.633 -7.281 -16.484 1 95.31 59 PRO B C 1
ATOM 1706 O O . PRO B 1 59 ? -14.531 -6.738 -16.531 1 95.31 59 PRO B O 1
ATOM 1709 N N . PRO B 1 60 ? -16.203 -7.812 -17.562 1 95.06 60 PRO B N 1
ATOM 1710 C CA . PRO B 1 60 ? -15.523 -7.836 -18.859 1 95.06 60 PRO B CA 1
ATOM 1711 C C . PRO B 1 60 ? -15.164 -6.441 -19.359 1 95.06 60 PRO B C 1
ATOM 1713 O O . PRO B 1 60 ? -14.227 -6.285 -20.141 1 95.06 60 PRO B O 1
ATOM 1716 N N . GLU B 1 61 ? -15.836 -5.477 -18.859 1 93.12 61 GLU B N 1
ATOM 1717 C CA . GLU B 1 61 ? -15.617 -4.105 -19.328 1 93.12 61 GLU B CA 1
ATOM 1718 C C . GLU B 1 61 ? -14.367 -3.5 -18.688 1 93.12 61 GLU B C 1
ATOM 1720 O O . GLU B 1 61 ? -13.883 -2.461 -19.141 1 93.12 61 GLU B O 1
ATOM 1725 N N . GLU B 1 62 ? -13.844 -4.129 -17.656 1 92.94 62 GLU B N 1
ATOM 1726 C CA . GLU B 1 62 ? -12.648 -3.631 -17 1 92.94 62 GLU B CA 1
ATOM 1727 C C . GLU B 1 62 ? -11.508 -4.645 -17.078 1 92.94 62 GLU B C 1
ATOM 1729 O O . GLU B 1 62 ? -10.984 -5.078 -16.047 1 92.94 62 GLU B O 1
ATOM 1734 N N . PRO B 1 63 ? -11.07 -4.926 -18.297 1 96.25 63 PRO B N 1
ATOM 1735 C CA . PRO B 1 63 ? -10.062 -5.973 -18.453 1 96.25 63 PRO B CA 1
ATOM 1736 C C . PRO B 1 63 ? -8.719 -5.594 -17.828 1 96.25 63 PRO B C 1
ATOM 1738 O O . PRO B 1 63 ? -7.984 -6.469 -17.359 1 96.25 63 PRO B O 1
ATOM 1741 N N . THR B 1 64 ? -8.359 -4.316 -17.766 1 97.25 64 THR B N 1
ATOM 1742 C CA . THR B 1 64 ? -7.066 -3.877 -17.25 1 97.25 64 THR B CA 1
ATOM 1743 C C . THR B 1 64 ? -7.004 -4.066 -15.734 1 97.25 64 THR B C 1
ATOM 1745 O O . THR B 1 64 ? -5.93 -4.316 -15.18 1 97.25 64 THR B O 1
ATOM 1748 N N . LYS B 1 65 ? -8.18 -3.957 -15.109 1 96 65 LYS B N 1
ATOM 1749 C CA . LYS B 1 65 ? -8.219 -4.117 -13.656 1 96 65 LYS B CA 1
ATOM 1750 C C . LYS B 1 65 ? -7.688 -5.484 -13.242 1 96 65 LYS B C 1
ATOM 1752 O O . LYS B 1 65 ? -6.797 -5.574 -12.391 1 96 65 LYS B O 1
ATOM 1757 N N . PHE B 1 66 ? -8.195 -6.543 -13.875 1 97.88 66 PHE B N 1
ATOM 1758 C CA . PHE B 1 66 ? -7.734 -7.879 -13.516 1 97.88 66 PHE B CA 1
ATOM 1759 C C . PHE B 1 66 ? -6.297 -8.094 -13.969 1 97.88 66 PHE B C 1
ATOM 1761 O O . PHE B 1 66 ? -5.496 -8.695 -13.258 1 97.88 66 PHE B O 1
ATOM 1768 N N . ALA B 1 67 ? -5.984 -7.598 -15.148 1 98.44 67 ALA B N 1
ATOM 1769 C CA . ALA B 1 67 ? -4.633 -7.781 -15.672 1 98.44 67 ALA B CA 1
ATOM 1770 C C . ALA B 1 67 ? -3.594 -7.207 -14.711 1 98.44 67 ALA B C 1
ATOM 1772 O O . ALA B 1 67 ? -2.561 -7.828 -14.453 1 98.44 67 ALA B O 1
ATOM 1773 N N . ASN B 1 68 ? -3.873 -6.031 -14.203 1 97.81 68 ASN B N 1
ATOM 1774 C CA . ASN B 1 68 ? -2.959 -5.387 -13.266 1 97.81 68 ASN B CA 1
ATOM 1775 C C . ASN B 1 68 ? -2.838 -6.176 -11.969 1 97.81 68 ASN B C 1
ATOM 1777 O O . ASN B 1 68 ? -1.731 -6.395 -11.469 1 97.81 68 ASN B O 1
ATOM 1781 N N . VAL B 1 69 ? -3.977 -6.586 -11.469 1 98.56 69 VAL B N 1
ATOM 1782 C CA . VAL B 1 69 ? -4.004 -7.34 -10.219 1 98.56 69 VAL B CA 1
ATOM 1783 C C . VAL B 1 69 ? -3.266 -8.664 -10.398 1 98.56 69 VAL B C 1
ATOM 1785 O O . VAL B 1 69 ? -2.482 -9.07 -9.539 1 98.56 69 VAL B O 1
ATOM 1788 N N . HIS B 1 70 ? -3.465 -9.281 -11.516 1 98.44 70 HIS B N 1
ATOM 1789 C CA . HIS B 1 70 ? -2.826 -10.555 -11.82 1 98.44 70 HIS B CA 1
ATOM 1790 C C . HIS B 1 70 ? -1.312 -10.406 -11.922 1 98.44 70 HIS B C 1
ATOM 1792 O O . HIS B 1 70 ? -0.563 -11.266 -11.469 1 98.44 70 HIS B O 1
ATOM 1798 N N . ARG B 1 71 ? -0.909 -9.344 -12.539 1 98.06 71 ARG B N 1
ATOM 1799 C CA . ARG B 1 71 ? 0.516 -9.117 -12.758 1 98.06 71 ARG B CA 1
ATOM 1800 C C . ARG B 1 71 ? 1.26 -9 -11.43 1 98.06 71 ARG B C 1
ATOM 1802 O O . ARG B 1 71 ? 2.42 -9.406 -11.328 1 98.06 71 ARG B O 1
ATOM 1809 N N . ILE B 1 72 ? 0.617 -8.516 -10.445 1 98.56 72 ILE B N 1
ATOM 1810 C CA . ILE B 1 72 ? 1.299 -8.211 -9.195 1 98.56 72 ILE B CA 1
ATOM 1811 C C . ILE B 1 72 ? 1.042 -9.32 -8.188 1 98.56 72 ILE B C 1
ATOM 1813 O O . ILE B 1 72 ? 1.965 -9.773 -7.504 1 98.56 72 ILE B O 1
ATOM 1817 N N . PHE B 1 73 ? -0.163 -9.859 -8.125 1 98.5 73 PHE B N 1
ATOM 1818 C CA . PHE B 1 73 ? -0.525 -10.75 -7.031 1 98.5 73 PHE B CA 1
ATOM 1819 C C . PHE B 1 73 ? -0.704 -12.18 -7.535 1 98.5 73 PHE B C 1
ATOM 1821 O O . PHE B 1 73 ? -0.563 -13.133 -6.77 1 98.5 73 PHE B O 1
ATOM 1828 N N . GLY B 1 74 ? -1.075 -12.305 -8.805 1 98.06 74 GLY B N 1
ATOM 1829 C CA . GLY B 1 74 ? -1.426 -13.625 -9.312 1 98.06 74 GLY B CA 1
ATOM 1830 C C . GLY B 1 74 ? -2.857 -14.016 -9.008 1 98.06 74 GLY B C 1
ATOM 1831 O O . GLY B 1 74 ? -3.406 -13.633 -7.973 1 98.06 74 GLY B O 1
ATOM 1832 N N . ALA B 1 75 ? -3.414 -14.812 -9.883 1 97.75 75 ALA B N 1
ATOM 1833 C CA . ALA B 1 75 ? -4.812 -15.219 -9.773 1 97.75 75 ALA B CA 1
ATOM 1834 C C . ALA B 1 75 ? -5.035 -16.094 -8.547 1 97.75 75 ALA B C 1
ATOM 1836 O O . ALA B 1 75 ? -6.027 -15.938 -7.836 1 97.75 75 ALA B O 1
ATOM 1837 N N . SER B 1 76 ? -4.117 -16.984 -8.258 1 96.81 76 SER B N 1
ATOM 1838 C CA . SER B 1 76 ? -4.262 -17.906 -7.141 1 96.81 76 SER B CA 1
ATOM 1839 C C . SER B 1 76 ? -4.266 -17.172 -5.809 1 96.81 76 SER B C 1
ATOM 1841 O O . SER B 1 76 ? -5.109 -17.422 -4.949 1 96.81 76 SER B O 1
ATOM 1843 N N . ASN B 1 77 ? -3.359 -16.328 -5.699 1 97.5 77 ASN B N 1
ATOM 1844 C CA . ASN B 1 77 ? -3.271 -15.578 -4.449 1 97.5 77 ASN B CA 1
ATOM 1845 C C . ASN B 1 77 ? -4.484 -14.672 -4.246 1 97.5 77 ASN B C 1
ATOM 1847 O O . ASN B 1 77 ? -4.984 -14.539 -3.129 1 97.5 77 ASN B O 1
ATOM 1851 N N . VAL B 1 78 ? -4.957 -14.047 -5.324 1 98.12 78 VAL B N 1
ATOM 1852 C CA . VAL B 1 78 ? -6.148 -13.211 -5.242 1 98.12 78 VAL B CA 1
ATOM 1853 C C . VAL B 1 78 ? -7.348 -14.055 -4.82 1 98.12 78 VAL B C 1
ATOM 1855 O O . VAL B 1 78 ? -8.141 -13.641 -3.971 1 98.12 78 VAL B O 1
ATOM 1858 N N . SER B 1 79 ? -7.465 -15.203 -5.387 1 97.88 79 SER B N 1
ATOM 1859 C CA . SER B 1 79 ? -8.547 -16.109 -5.02 1 97.88 79 SER B CA 1
ATOM 1860 C C . SER B 1 79 ? -8.484 -16.484 -3.543 1 97.88 79 SER B C 1
ATOM 1862 O O . SER B 1 79 ? -9.5 -16.5 -2.855 1 97.88 79 SER B O 1
ATOM 1864 N N . LYS B 1 80 ? -7.309 -16.797 -3.078 1 97.75 80 LYS B N 1
ATOM 1865 C CA . LYS B 1 80 ? -7.121 -17.125 -1.668 1 97.75 80 LYS B CA 1
ATOM 1866 C C . LYS B 1 80 ? -7.555 -15.969 -0.768 1 97.75 80 LYS B C 1
ATOM 1868 O O . LYS B 1 80 ? -8.242 -16.188 0.232 1 97.75 80 LYS B O 1
ATOM 1873 N N . ILE B 1 81 ? -7.188 -14.766 -1.138 1 97.12 81 ILE B N 1
ATOM 1874 C CA . ILE B 1 81 ? -7.543 -13.594 -0.352 1 97.12 81 ILE B CA 1
ATOM 1875 C C . ILE B 1 81 ? -9.062 -13.43 -0.317 1 97.12 81 ILE B C 1
ATOM 1877 O O . ILE B 1 81 ? -9.641 -13.164 0.74 1 97.12 81 ILE B O 1
ATOM 1881 N N . LEU B 1 82 ? -9.711 -13.625 -1.461 1 97.19 82 LEU B N 1
ATOM 1882 C CA . LEU B 1 82 ? -11.164 -13.461 -1.553 1 97.19 82 LEU B CA 1
ATOM 1883 C C . LEU B 1 82 ? -11.883 -14.508 -0.711 1 97.19 82 LEU B C 1
ATOM 1885 O O . LEU B 1 82 ? -12.961 -14.242 -0.174 1 97.19 82 LEU B O 1
ATOM 1889 N N . HIS B 1 83 ? -11.234 -15.641 -0.53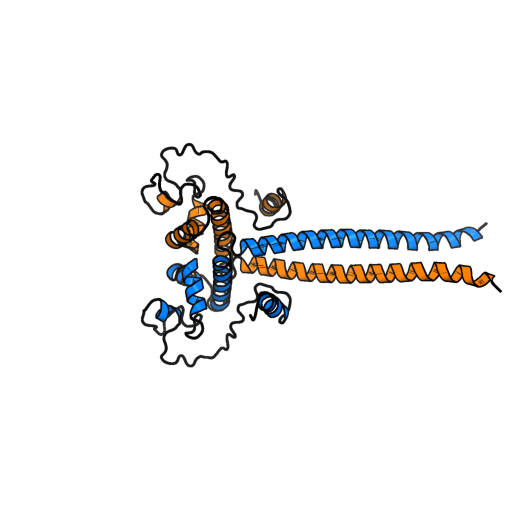9 1 96.62 83 HIS B N 1
ATOM 1890 C CA . HIS B 1 83 ? -11.828 -16.688 0.287 1 96.62 83 HIS B CA 1
ATOM 1891 C C . HIS B 1 83 ? -11.633 -16.391 1.771 1 96.62 83 HIS B C 1
ATOM 1893 O O . HIS B 1 83 ? -12.414 -16.859 2.605 1 96.62 83 HIS B O 1
ATOM 1899 N N . GLU B 1 84 ? -10.648 -15.648 2.051 1 95.62 84 GLU B N 1
ATOM 1900 C CA . GLU B 1 84 ? -10.328 -15.336 3.441 1 95.62 84 GLU B CA 1
ATOM 1901 C C . GLU B 1 84 ? -11.172 -14.172 3.955 1 95.62 84 GLU B C 1
ATOM 1903 O O . GLU B 1 84 ? -11.398 -14.047 5.16 1 95.62 84 GLU B O 1
ATOM 1908 N N . VAL B 1 85 ? -11.68 -13.367 3.096 1 96.62 85 VAL B N 1
ATOM 1909 C CA . VAL B 1 85 ? -12.406 -12.164 3.484 1 96.62 85 VAL B CA 1
ATOM 1910 C C . VAL B 1 85 ? -13.906 -12.43 3.436 1 96.62 85 VAL B C 1
ATOM 1912 O O . VAL B 1 85 ? -14.375 -13.258 2.654 1 96.62 85 VAL B O 1
ATOM 1915 N N . ALA B 1 86 ? -14.648 -11.742 4.352 1 96.62 86 ALA B N 1
ATOM 1916 C CA . ALA B 1 86 ? -16.094 -11.875 4.363 1 96.62 86 ALA B CA 1
ATOM 1917 C C . ALA B 1 86 ? -16.703 -11.422 3.039 1 96.62 86 ALA B C 1
ATOM 1919 O O . ALA B 1 86 ? -16.219 -10.469 2.424 1 96.62 86 ALA B O 1
ATOM 1920 N N . PRO B 1 87 ? -17.766 -12.086 2.607 1 95.56 87 PRO B N 1
ATOM 1921 C CA . PRO B 1 87 ? -18.375 -11.773 1.313 1 95.56 87 PRO B CA 1
ATOM 1922 C C . PRO B 1 87 ? -18.703 -10.289 1.153 1 95.56 87 PRO B C 1
ATOM 1924 O O . PRO B 1 87 ? -18.484 -9.719 0.081 1 95.56 87 PRO B O 1
ATOM 1927 N N . HIS B 1 88 ? -19.156 -9.641 2.186 1 93 88 HIS B N 1
ATOM 1928 C CA . HIS B 1 88 ? -19.578 -8.25 2.082 1 93 88 HIS B CA 1
ATOM 1929 C C . HIS B 1 88 ? -18.375 -7.316 1.994 1 93 88 HIS B C 1
ATOM 1931 O O . HIS B 1 88 ? -18.516 -6.137 1.661 1 93 88 HIS B O 1
ATOM 1937 N N . GLN B 1 89 ? -17.156 -7.891 2.221 1 96.5 89 GLN B N 1
ATOM 1938 C CA . GLN B 1 89 ? -15.938 -7.09 2.191 1 96.5 89 GLN B CA 1
ATOM 1939 C C . GLN B 1 89 ? -15.141 -7.352 0.918 1 96.5 89 GLN B C 1
ATOM 1941 O O . GLN B 1 89 ? -14.133 -6.684 0.661 1 96.5 89 GLN B O 1
ATOM 1946 N N . ARG B 1 90 ? -15.555 -8.227 0.092 1 96.5 90 ARG B N 1
ATOM 1947 C CA . ARG B 1 90 ? -14.766 -8.688 -1.042 1 96.5 90 ARG B CA 1
ATOM 1948 C C . ARG B 1 90 ? -14.594 -7.582 -2.078 1 96.5 90 ARG B C 1
ATOM 1950 O O . ARG B 1 90 ? -13.531 -7.449 -2.686 1 96.5 90 ARG B O 1
ATOM 1957 N N . GLU B 1 91 ? -15.633 -6.852 -2.25 1 93.06 91 GLU B N 1
ATOM 1958 C CA . GLU B 1 91 ? -15.516 -5.746 -3.193 1 93.06 91 GLU B CA 1
ATOM 1959 C C . GLU B 1 91 ? -14.445 -4.75 -2.748 1 93.06 91 GLU B C 1
ATOM 1961 O O . GLU B 1 91 ? -13.641 -4.297 -3.559 1 93.06 91 GLU B O 1
ATOM 1966 N N . ASP B 1 92 ? -14.438 -4.449 -1.49 1 93.06 92 ASP B N 1
ATOM 1967 C CA . ASP B 1 92 ? -13.422 -3.553 -0.949 1 93.06 92 ASP B CA 1
ATOM 1968 C C . ASP B 1 92 ? -12.023 -4.152 -1.099 1 93.06 92 ASP B C 1
ATOM 1970 O O . ASP B 1 92 ? -11.07 -3.445 -1.429 1 93.06 92 ASP B O 1
ATOM 1974 N N . ALA B 1 93 ? -11.906 -5.363 -0.858 1 96.88 93 ALA B N 1
ATOM 1975 C CA . ALA B 1 93 ? -10.617 -6.035 -0.973 1 96.88 93 ALA B CA 1
ATOM 1976 C C . ALA B 1 93 ? -10.102 -5.992 -2.408 1 96.88 93 ALA B C 1
ATOM 1978 O O . ALA B 1 93 ? -8.938 -5.676 -2.646 1 96.88 93 ALA B O 1
ATOM 1979 N N . VAL B 1 94 ? -10.992 -6.23 -3.357 1 97.25 94 VAL B N 1
ATOM 1980 C CA . VAL B 1 94 ? -10.602 -6.242 -4.762 1 97.25 94 VAL B CA 1
ATOM 1981 C C . VAL B 1 94 ? -10.18 -4.84 -5.195 1 97.25 94 VAL B C 1
ATOM 1983 O O . VAL B 1 94 ? -9.195 -4.672 -5.914 1 97.25 94 VAL B O 1
ATOM 1986 N N . ASN B 1 95 ? -10.898 -3.906 -4.711 1 94.25 95 ASN B N 1
ATOM 1987 C CA . ASN B 1 95 ? -10.562 -2.527 -5.055 1 94.25 95 ASN B CA 1
ATOM 1988 C C . ASN B 1 95 ? -9.227 -2.104 -4.457 1 94.25 95 ASN B C 1
ATOM 1990 O O . ASN B 1 95 ? -8.445 -1.404 -5.102 1 94.25 95 ASN B O 1
ATOM 1994 N N . SER B 1 96 ? -8.984 -2.49 -3.264 1 96.75 96 SER B N 1
ATOM 1995 C CA . SER B 1 96 ? -7.703 -2.184 -2.637 1 96.75 96 SER B CA 1
ATOM 1996 C C . SER B 1 96 ? -6.555 -2.908 -3.336 1 96.75 96 SER B C 1
ATOM 1998 O O . SER B 1 96 ? -5.488 -2.332 -3.549 1 96.75 96 SER B O 1
ATOM 2000 N N . LEU B 1 97 ? -6.809 -4.113 -3.729 1 98 97 LEU B N 1
ATOM 2001 C CA . LEU B 1 97 ? -5.805 -4.859 -4.484 1 98 97 LEU B CA 1
ATOM 2002 C C . LEU B 1 97 ? -5.504 -4.172 -5.809 1 98 97 LEU B C 1
ATOM 2004 O O . LEU B 1 97 ? -4.34 -4.07 -6.211 1 98 97 LEU B O 1
ATOM 2008 N N . ALA B 1 98 ? -6.555 -3.752 -6.422 1 97.25 98 ALA B N 1
ATOM 2009 C CA . ALA B 1 98 ? -6.383 -3.076 -7.703 1 97.25 98 ALA B CA 1
ATOM 2010 C C . ALA B 1 98 ? -5.578 -1.791 -7.547 1 97.25 98 ALA B C 1
ATOM 2012 O O . ALA B 1 98 ? -4.699 -1.496 -8.359 1 97.25 98 ALA B O 1
ATOM 2013 N N . TYR B 1 99 ? -5.852 -1.056 -6.523 1 95 99 TYR B N 1
ATOM 2014 C CA . TYR B 1 99 ? -5.102 0.161 -6.234 1 95 99 TYR B CA 1
ATOM 2015 C C . TYR B 1 99 ? -3.627 -0.149 -6.008 1 95 99 TYR B C 1
ATOM 2017 O O . TYR B 1 99 ? -2.754 0.521 -6.566 1 95 99 TYR B O 1
ATOM 2025 N N . GLU B 1 100 ? -3.393 -1.128 -5.207 1 97.44 100 GLU B N 1
ATOM 2026 C CA . GLU B 1 100 ? -2.023 -1.51 -4.883 1 97.44 100 GLU B CA 1
ATOM 2027 C C . GLU B 1 100 ? -1.284 -2.029 -6.113 1 97.44 100 GLU B C 1
ATOM 2029 O O . GLU B 1 100 ? -0.093 -1.764 -6.285 1 97.44 100 GLU B O 1
ATOM 2034 N N . ALA B 1 101 ? -1.995 -2.74 -6.879 1 98.25 101 ALA B N 1
ATOM 2035 C CA . ALA B 1 101 ? -1.382 -3.234 -8.109 1 98.25 101 ALA B CA 1
ATOM 2036 C C . ALA B 1 101 ? -0.965 -2.082 -9.016 1 98.25 101 ALA B C 1
ATOM 2038 O O . ALA B 1 101 ? 0.151 -2.068 -9.539 1 98.25 101 ALA B O 1
ATOM 2039 N N . GLU B 1 102 ? -1.824 -1.186 -9.148 1 96.25 102 GLU B N 1
ATOM 2040 C CA . GLU B 1 102 ? -1.531 -0.03 -9.984 1 96.25 102 GLU B CA 1
ATOM 2041 C C . GLU B 1 102 ? -0.355 0.771 -9.438 1 96.25 102 GLU B C 1
ATOM 2043 O O . GLU B 1 102 ? 0.501 1.229 -10.195 1 96.25 102 GLU B O 1
ATOM 2048 N N . ALA B 1 103 ? -0.319 0.943 -8.172 1 94.38 103 ALA B N 1
ATOM 2049 C CA . ALA B 1 103 ? 0.786 1.664 -7.547 1 94.38 103 ALA B CA 1
ATOM 2050 C C . ALA B 1 103 ? 2.119 0.978 -7.828 1 94.38 103 ALA B C 1
ATOM 2052 O O . ALA B 1 103 ? 3.119 1.643 -8.109 1 94.38 103 ALA B O 1
ATOM 2053 N N . ARG B 1 104 ? 2.107 -0.333 -7.754 1 97.19 104 ARG B N 1
ATOM 2054 C CA . ARG B 1 104 ? 3.34 -1.086 -7.965 1 97.19 104 ARG B CA 1
ATOM 2055 C C . ARG B 1 104 ? 3.752 -1.064 -9.43 1 97.19 104 ARG B C 1
ATOM 2057 O O . ARG B 1 104 ? 4.941 -1.025 -9.75 1 97.19 104 ARG B O 1
ATOM 2064 N N . LEU B 1 105 ? 2.77 -1.077 -10.312 1 97.31 105 LEU B N 1
ATOM 2065 C CA . LEU B 1 105 ? 3.068 -1.002 -11.734 1 97.31 105 LEU B CA 1
ATOM 2066 C C . LEU B 1 105 ? 3.67 0.354 -12.094 1 97.31 105 LEU B C 1
ATOM 2068 O O . LEU B 1 105 ? 4.543 0.441 -12.961 1 97.31 105 LEU B O 1
ATOM 2072 N N . ASN B 1 106 ? 3.271 1.372 -11.453 1 95.75 106 ASN B N 1
ATOM 2073 C CA . ASN B 1 106 ? 3.748 2.723 -11.727 1 95.75 106 ASN B CA 1
ATOM 2074 C C . ASN B 1 106 ? 5.09 2.992 -11.055 1 95.75 106 ASN B C 1
ATOM 2076 O O . ASN B 1 106 ? 5.895 3.779 -11.555 1 95.75 106 ASN B O 1
ATOM 2080 N N . ASP B 1 107 ? 5.27 2.387 -9.938 1 94.44 107 ASP B N 1
ATOM 2081 C CA . ASP B 1 107 ? 6.504 2.48 -9.164 1 94.44 107 ASP B CA 1
ATOM 2082 C C . ASP B 1 107 ? 6.953 1.105 -8.68 1 94.44 107 ASP B C 1
ATOM 2084 O O . ASP B 1 107 ? 6.668 0.721 -7.543 1 94.44 107 ASP B O 1
ATOM 2088 N N . PRO B 1 108 ? 7.711 0.443 -9.43 1 97.25 108 PRO B N 1
ATOM 2089 C CA . PRO B 1 108 ? 8.078 -0.937 -9.102 1 97.25 108 PRO B CA 1
ATOM 2090 C C . PRO B 1 108 ? 8.977 -1.031 -7.875 1 97.25 108 PRO B C 1
ATOM 2092 O O . PRO B 1 108 ? 9.148 -2.115 -7.309 1 97.25 108 PRO B O 1
ATOM 2095 N N . VAL B 1 109 ? 9.555 0.056 -7.496 1 95.81 109 VAL B N 1
ATOM 2096 C CA . VAL B 1 109 ? 10.477 0.034 -6.363 1 95.81 109 VAL B CA 1
ATOM 2097 C C . VAL B 1 109 ? 9.695 0.187 -5.059 1 95.81 109 VAL B C 1
ATOM 2099 O O . VAL B 1 109 ? 9.828 -0.638 -4.152 1 95.81 109 VAL B O 1
ATOM 2102 N N . TYR B 1 110 ? 8.805 1.122 -4.984 1 94.38 110 TYR B N 1
ATOM 2103 C CA . TYR B 1 110 ? 8.25 1.448 -3.678 1 94.38 110 TYR B CA 1
ATOM 2104 C 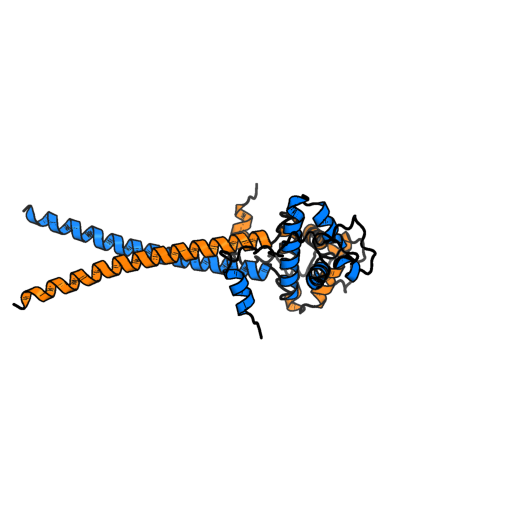C . TYR B 1 110 ? 6.766 1.111 -3.621 1 94.38 110 TYR B C 1
ATOM 2106 O O . TYR B 1 110 ? 6.195 0.967 -2.535 1 94.38 110 TYR B O 1
ATOM 2114 N N . GLY B 1 111 ? 6.051 1.048 -4.727 1 95.94 111 GLY B N 1
ATOM 2115 C CA . GLY B 1 111 ? 4.617 0.794 -4.691 1 95.94 111 GLY B CA 1
ATOM 2116 C C . GLY B 1 111 ? 3.859 1.774 -3.814 1 95.94 111 GLY B C 1
ATOM 2117 O O . GLY B 1 111 ? 4.082 2.984 -3.895 1 95.94 111 GLY B O 1
ATOM 2118 N N . CYS B 1 112 ? 3.004 1.205 -3.008 1 95.75 112 CYS B N 1
ATOM 2119 C CA . CYS B 1 112 ? 2.174 2.031 -2.139 1 95.75 112 CYS B CA 1
ATOM 2120 C C . CYS B 1 112 ? 3 2.648 -1.019 1 95.75 112 CYS B C 1
ATOM 2122 O O . CYS B 1 112 ? 2.584 3.631 -0.402 1 95.75 112 CYS B O 1
ATOM 2124 N N . VAL B 1 113 ? 4.113 2.066 -0.762 1 94.38 113 VAL B N 1
ATOM 2125 C CA . VAL B 1 113 ? 4.977 2.576 0.298 1 94.38 113 VAL B CA 1
ATOM 2126 C C . VAL B 1 113 ? 5.457 3.982 -0.054 1 94.38 113 VAL B C 1
ATOM 2128 O O . VAL B 1 113 ? 5.637 4.824 0.83 1 94.38 113 VAL B O 1
ATOM 2131 N N . GLY B 1 114 ? 5.613 4.172 -1.374 1 92.44 114 GLY B N 1
ATOM 2132 C CA . GLY B 1 114 ? 5.941 5.52 -1.811 1 92.44 114 GLY B CA 1
ATOM 2133 C C . GLY B 1 114 ? 4.91 6.551 -1.396 1 92.44 114 GLY B C 1
ATOM 2134 O O . GLY B 1 114 ? 5.258 7.602 -0.847 1 92.44 114 GLY B O 1
ATOM 2135 N N . ALA B 1 115 ? 3.697 6.25 -1.613 1 91.25 115 ALA B N 1
ATOM 2136 C CA . ALA B 1 115 ? 2.605 7.145 -1.236 1 91.25 115 ALA B CA 1
ATOM 2137 C C . ALA B 1 115 ? 2.535 7.316 0.279 1 91.25 115 ALA B C 1
ATOM 2139 O O . ALA B 1 115 ? 2.33 8.43 0.774 1 91.25 115 ALA B O 1
ATOM 2140 N N . ILE B 1 116 ? 2.652 6.242 0.932 1 93 116 ILE B N 1
ATOM 2141 C CA . ILE B 1 116 ? 2.609 6.27 2.389 1 93 116 ILE B CA 1
ATOM 2142 C C . ILE B 1 116 ? 3.713 7.184 2.92 1 93 116 ILE B C 1
ATOM 2144 O O . ILE B 1 116 ? 3.467 8.023 3.789 1 93 116 ILE B O 1
ATOM 2148 N N . SER B 1 117 ? 4.871 7.035 2.35 1 91.5 117 SER B N 1
ATOM 2149 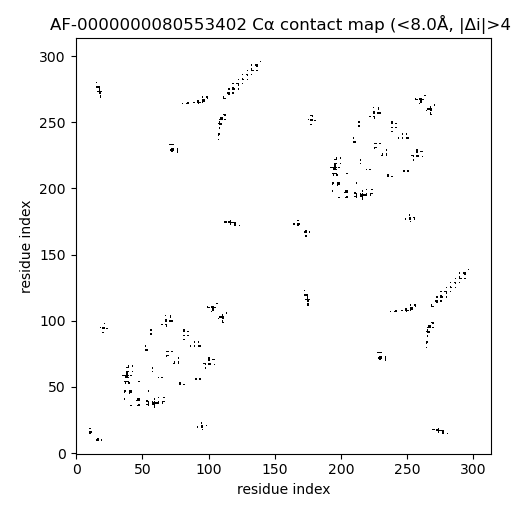C CA . SER B 1 117 ? 6.008 7.848 2.77 1 91.5 117 SER B CA 1
ATOM 2150 C C . SER B 1 117 ? 5.734 9.336 2.551 1 91.5 117 SER B C 1
ATOM 2152 O O . SER B 1 117 ? 6.008 10.156 3.426 1 91.5 117 SER B O 1
ATOM 2154 N N . VAL B 1 118 ? 5.281 9.664 1.445 1 91.25 118 VAL B N 1
ATOM 2155 C CA . VAL B 1 118 ? 4.988 11.055 1.116 1 91.25 118 VAL B CA 1
ATOM 2156 C C . VAL B 1 118 ? 3.941 11.609 2.08 1 91.25 118 VAL B C 1
ATOM 2158 O O . VAL B 1 118 ? 4.094 12.719 2.605 1 91.25 118 VAL B O 1
ATOM 2161 N N . LEU B 1 119 ? 2.93 10.844 2.324 1 91.75 119 LEU B N 1
ATOM 2162 C CA . LEU B 1 119 ? 1.855 11.266 3.215 1 91.75 119 LEU B CA 1
ATOM 2163 C C . LEU B 1 119 ? 2.367 11.43 4.641 1 91.75 119 LEU B C 1
ATOM 2165 O O . LEU B 1 119 ? 2.002 12.391 5.328 1 91.75 119 LEU B O 1
ATOM 2169 N N . GLN B 1 120 ? 3.152 10.516 5.027 1 89.62 120 GLN B N 1
ATOM 2170 C CA . GLN B 1 120 ? 3.734 10.609 6.359 1 89.62 120 GLN B CA 1
ATOM 2171 C C . GLN B 1 120 ? 4.566 11.875 6.512 1 89.62 120 GLN B C 1
ATOM 2173 O O . GLN B 1 120 ? 4.48 12.57 7.527 1 89.62 120 GLN B O 1
ATOM 2178 N N . ARG B 1 121 ? 5.371 12.227 5.578 1 88.88 121 ARG B N 1
ATOM 2179 C CA . ARG B 1 121 ? 6.176 13.445 5.613 1 88.88 121 ARG B CA 1
ATOM 2180 C C . ARG B 1 121 ? 5.289 14.688 5.629 1 88.88 121 ARG B C 1
ATOM 2182 O O . ARG B 1 121 ? 5.594 15.664 6.312 1 88.88 121 ARG B O 1
ATOM 2189 N N . GLN B 1 122 ? 4.281 14.586 4.891 1 92.81 122 GLN B N 1
ATOM 2190 C CA . GLN B 1 122 ? 3.342 15.703 4.875 1 92.81 122 GLN B CA 1
ATOM 2191 C C . GLN B 1 122 ? 2.703 15.898 6.246 1 92.81 122 GLN B C 1
ATOM 2193 O O . GLN B 1 122 ? 2.555 17.031 6.707 1 92.81 122 GLN B O 1
ATOM 2198 N N . VAL B 1 123 ? 2.338 14.883 6.887 1 93.19 123 VAL B N 1
ATOM 2199 C CA . VAL B 1 123 ? 1.745 14.953 8.219 1 93.19 123 VAL B CA 1
ATOM 2200 C C . VAL B 1 123 ? 2.73 15.602 9.188 1 93.19 123 VAL B C 1
ATOM 2202 O O . VAL B 1 123 ? 2.363 16.5 9.945 1 93.19 123 VAL B O 1
ATOM 2205 N N . LEU B 1 124 ? 3.934 15.211 9.086 1 95.19 124 LEU B N 1
ATOM 2206 C CA . LEU B 1 124 ? 4.949 15.758 9.977 1 95.19 124 LEU B CA 1
ATOM 2207 C C . LEU B 1 124 ? 5.141 17.25 9.727 1 95.19 124 LEU B C 1
ATOM 2209 O O . LEU B 1 124 ? 5.238 18.031 10.672 1 95.19 124 LEU B O 1
ATOM 2213 N N . ARG B 1 125 ? 5.199 17.609 8.539 1 95.81 125 ARG B N 1
ATOM 2214 C CA . ARG B 1 125 ? 5.371 19.016 8.18 1 95.81 125 ARG B CA 1
ATOM 2215 C C . ARG B 1 125 ? 4.203 19.859 8.688 1 95.81 125 ARG B C 1
ATOM 2217 O O . ARG B 1 125 ? 4.41 20.906 9.289 1 95.81 125 ARG B O 1
ATOM 2224 N N . LEU B 1 126 ? 3.004 19.344 8.445 1 96.31 126 LEU B N 1
ATOM 2225 C CA . LEU B 1 126 ? 1.811 20.078 8.859 1 96.31 126 LEU B CA 1
ATOM 2226 C C . LEU B 1 126 ? 1.74 20.172 10.383 1 96.31 126 LEU B C 1
ATOM 2228 O O . LEU B 1 126 ? 1.338 21.203 10.922 1 96.31 126 LEU B O 1
ATOM 2232 N N . GLN B 1 127 ? 2.135 19.125 10.984 1 96 127 GLN B N 1
ATOM 2233 C CA . GLN B 1 127 ? 2.162 19.141 12.445 1 96 127 GLN B CA 1
ATOM 2234 C C . GLN B 1 127 ? 3.143 20.203 12.953 1 96 127 GLN B C 1
ATOM 2236 O O . GLN B 1 127 ? 2.838 20.938 13.898 1 96 127 GLN B O 1
ATOM 2241 N N . ARG B 1 128 ? 4.258 20.328 12.414 1 96.62 128 ARG B N 1
ATOM 2242 C CA . ARG B 1 128 ? 5.254 21.312 12.805 1 96.62 128 ARG B CA 1
ATOM 2243 C C . ARG B 1 128 ? 4.746 22.734 12.547 1 96.62 128 ARG B C 1
ATOM 2245 O O . ARG B 1 128 ? 4.902 23.609 13.398 1 96.62 128 ARG B O 1
ATOM 2252 N N . GLU B 1 129 ? 4.242 22.844 11.391 1 96.56 129 GLU B N 1
ATOM 2253 C CA . GLU B 1 129 ? 3.693 24.156 11.055 1 96.56 129 GLU B CA 1
ATOM 2254 C C . GLU B 1 129 ? 2.59 24.562 12.023 1 96.56 129 GLU B C 1
ATOM 2256 O O . GLU B 1 129 ? 2.508 25.719 12.43 1 96.56 129 GLU B O 1
ATOM 2261 N N . LEU B 1 130 ? 1.719 23.656 12.352 1 96.75 130 LEU B N 1
ATOM 2262 C CA . LEU B 1 130 ? 0.637 23.938 13.297 1 96.75 130 LEU B CA 1
ATOM 2263 C C . LEU B 1 130 ? 1.19 24.312 14.664 1 96.75 130 LEU B C 1
ATOM 2265 O O . LEU B 1 130 ? 0.677 25.234 15.312 1 96.75 130 LEU B O 1
ATOM 2269 N N . GLU B 1 131 ? 2.148 23.594 15.078 1 95.94 131 GLU B N 1
ATOM 2270 C CA . GLU B 1 131 ? 2.785 23.922 16.344 1 95.94 131 GLU B CA 1
ATOM 2271 C C . GLU B 1 131 ? 3.373 25.328 16.328 1 95.94 131 GLU B C 1
ATOM 2273 O O . GLU B 1 131 ? 3.236 26.062 17.312 1 95.94 131 GLU B O 1
ATOM 2278 N N . GLU B 1 132 ? 4.09 25.672 15.297 1 95.62 132 GLU B N 1
ATOM 2279 C CA . GLU B 1 132 ? 4.68 27 15.156 1 95.62 132 GLU B CA 1
ATOM 2280 C C . GLU B 1 132 ? 3.604 28.078 15.133 1 95.62 132 GLU B C 1
ATOM 2282 O O . GLU B 1 132 ? 3.764 29.141 15.758 1 95.62 132 GLU B O 1
ATOM 2287 N N . THR B 1 133 ? 2.52 27.828 14.422 1 94.69 133 THR B N 1
ATOM 2288 C CA . THR B 1 133 ? 1.431 28.797 14.344 1 94.69 133 THR B CA 1
ATOM 2289 C C . THR B 1 133 ? 0.752 28.953 15.703 1 94.69 133 THR B C 1
ATOM 2291 O O . THR B 1 133 ? 0.384 30.062 16.094 1 94.69 133 THR B O 1
ATOM 2294 N N . ASN B 1 134 ? 0.565 27.891 16.406 1 93.31 134 ASN B N 1
ATOM 2295 C CA . ASN B 1 134 ? -0.004 27.938 17.75 1 93.31 134 ASN B CA 1
ATOM 2296 C C . ASN B 1 134 ? 0.893 28.719 18.703 1 93.31 134 ASN B C 1
ATOM 2298 O O . ASN B 1 134 ? 0.401 29.422 19.578 1 93.31 134 ASN B O 1
ATOM 2302 N N . ALA B 1 135 ? 2.184 28.531 18.531 1 92.25 135 ALA B N 1
ATOM 2303 C CA . ALA B 1 135 ? 3.123 29.281 19.359 1 92.25 135 ALA B CA 1
ATOM 2304 C C . ALA B 1 135 ? 3.002 30.781 19.109 1 92.25 135 ALA B C 1
ATOM 2306 O O . ALA B 1 135 ? 3.053 31.578 20.047 1 92.25 135 ALA B O 1
ATOM 2307 N N . ASP B 1 136 ? 2.889 31.109 17.875 1 88.12 136 ASP B N 1
ATOM 2308 C CA . ASP B 1 136 ? 2.701 32.5 17.516 1 88.12 136 ASP B CA 1
ATOM 2309 C C . ASP B 1 136 ? 1.41 33.062 18.109 1 88.12 136 ASP B C 1
ATOM 2311 O O . ASP B 1 136 ? 1.381 34.188 18.594 1 88.12 136 ASP B O 1
ATOM 2315 N N . LEU B 1 137 ? 0.339 32.344 18.047 1 86.75 137 LEU B N 1
ATOM 2316 C CA . LEU B 1 137 ? -0.942 32.719 18.609 1 86.75 137 LEU B CA 1
ATOM 2317 C C . LEU B 1 137 ? -0.822 32.969 20.109 1 86.75 137 LEU B C 1
ATOM 2319 O O . LEU B 1 137 ? -1.406 33.906 20.656 1 86.75 137 LEU B O 1
ATOM 2323 N N . MET B 1 138 ? -0.084 32.125 20.781 1 86.88 138 MET B N 1
ATOM 2324 C CA . MET B 1 138 ? 0.108 32.281 22.219 1 86.88 138 MET B CA 1
ATOM 2325 C C . MET B 1 138 ? 0.935 33.5 22.547 1 86.88 138 MET B C 1
ATOM 2327 O O . MET B 1 138 ? 0.681 34.188 23.547 1 86.88 138 MET B O 1
ATOM 2331 N N . ARG B 1 139 ? 1.968 33.781 21.688 1 85.19 139 ARG B N 1
ATOM 2332 C CA . ARG B 1 139 ? 2.773 34.969 21.875 1 85.19 139 ARG B CA 1
ATOM 2333 C C . ARG B 1 139 ? 1.919 36.25 21.734 1 85.19 139 ARG B C 1
ATOM 2335 O O . ARG B 1 139 ? 2.068 37.188 22.5 1 85.19 139 ARG B O 1
ATOM 2342 N N . TYR B 1 140 ? 0.935 36.25 20.859 1 78.56 140 TYR B N 1
ATOM 2343 C CA . TYR B 1 140 ? 0.048 37.406 20.656 1 78.56 140 TYR B CA 1
ATOM 2344 C C . TYR B 1 140 ? -0.938 37.531 21.797 1 78.56 140 TYR B C 1
ATOM 2346 O O . TYR B 1 140 ? -1.208 38.656 22.266 1 78.56 140 TYR B O 1
ATOM 2354 N N . ALA B 1 141 ? -1.473 36.469 22.25 1 76.69 141 ALA B N 1
ATOM 2355 C CA . ALA B 1 141 ? -2.451 36.469 23.328 1 76.69 141 ALA B CA 1
ATOM 2356 C C . ALA B 1 141 ? -1.823 36.938 24.625 1 76.69 141 ALA B C 1
ATOM 2358 O O . ALA B 1 141 ? -2.471 37.625 25.422 1 76.69 141 ALA B O 1
ATOM 2359 N N . SER B 1 142 ? -0.576 36.625 24.859 1 78.88 142 SER B N 1
ATOM 2360 C CA . SER B 1 142 ? 0.126 37.062 26.062 1 78.88 142 SER B CA 1
ATOM 2361 C C . SER B 1 142 ? 0.444 38.531 26.031 1 78.88 142 SER B C 1
ATOM 2363 O O . SER B 1 142 ? 0.431 39.219 27.078 1 78.88 142 SER B O 1
ATOM 2365 N N . CYS B 1 143 ? 0.596 39.156 24.938 1 71.38 143 CYS B N 1
ATOM 2366 C CA . CYS B 1 143 ? 0.916 40.562 24.781 1 71.38 143 CYS B CA 1
ATOM 2367 C C . CYS B 1 143 ? -0.329 41.438 24.953 1 71.38 143 CYS B C 1
ATOM 2369 O O . CYS B 1 143 ? -0.25 42.562 25.469 1 71.38 143 CYS B O 1
ATOM 2371 N N . LEU B 1 144 ? -1.482 40.938 24.609 1 67.44 144 LEU B N 1
ATOM 2372 C CA . LEU B 1 144 ? -2.74 41.656 24.75 1 67.44 144 LEU B CA 1
ATOM 2373 C C . LEU B 1 144 ? -3.254 41.562 26.188 1 67.44 144 LEU B C 1
ATOM 2375 O O . LEU B 1 144 ? -3.912 42.5 26.672 1 67.44 144 LEU B O 1
ATOM 2379 N N . GLY B 1 145 ? -3.162 40.5 26.938 1 62.28 145 GLY B N 1
ATOM 2380 C CA . GLY B 1 145 ? -3.6 40.375 28.312 1 62.28 145 GLY B CA 1
ATOM 2381 C C . GLY B 1 145 ? -2.773 41.219 29.281 1 62.28 145 GLY B C 1
ATOM 2382 O O . GLY B 1 145 ? -3.279 41.656 30.297 1 62.28 145 GLY B O 1
ATOM 2383 N N . SER B 1 146 ? -1.503 41.531 29.172 1 60.12 146 SER B N 1
ATOM 2384 C CA . SER B 1 146 ? -0.691 42.375 30.047 1 60.12 146 SER B CA 1
ATOM 2385 C C . SER B 1 146 ? -1.052 43.844 29.875 1 60.12 146 SER B C 1
ATOM 2387 O O . SER B 1 146 ? -0.849 44.656 30.797 1 60.12 146 SER B O 1
ATOM 2389 N N . GLU B 1 147 ? -1.519 44.375 28.859 1 52.22 147 GLU B N 1
ATOM 2390 C CA . GLU B 1 147 ? -1.885 45.781 28.734 1 52.22 147 GLU B CA 1
ATOM 2391 C C . GLU B 1 147 ? -3.197 46.094 29.453 1 52.22 147 GLU B C 1
ATOM 2393 O O . GLU B 1 147 ? -3.402 47.188 29.953 1 52.22 147 GLU B O 1
ATOM 2398 N N . THR B 1 148 ? -4.102 45.25 29.562 1 49.31 148 THR B N 1
ATOM 2399 C CA . THR B 1 148 ? -5.32 45.594 30.297 1 49.31 148 THR B CA 1
ATOM 2400 C C . THR B 1 148 ? -5.066 45.594 31.797 1 49.31 148 THR B C 1
ATOM 2402 O O . THR B 1 148 ? -5.809 46.25 32.562 1 49.31 148 THR B O 1
ATOM 2405 N N . THR B 1 149 ? -4.145 44.938 32.344 1 46.84 149 THR B N 1
ATOM 2406 C CA . THR B 1 149 ? -4.004 45 33.781 1 46.84 149 THR B CA 1
ATOM 2407 C C . THR B 1 149 ? -3.184 46.219 34.188 1 46.84 149 THR B C 1
ATOM 2409 O O . THR B 1 149 ? -3.188 46.594 35.375 1 46.84 149 THR B O 1
ATOM 2412 N N . SER B 1 150 ? -2.357 46.75 33.438 1 48 150 SER B N 1
ATOM 2413 C CA . SER B 1 150 ? -1.557 47.844 34 1 48 150 SER B CA 1
ATOM 2414 C C . SER B 1 150 ? -2.348 49.156 34 1 48 150 SER B C 1
ATOM 2416 O O . SER B 1 150 ? -1.879 50.156 34.531 1 48 150 SER B O 1
ATOM 2418 N N . ALA B 1 151 ? -3.393 49.312 33.281 1 44.56 151 ALA B N 1
ATOM 2419 C CA . ALA B 1 151 ? -4.016 50.625 33.375 1 44.56 151 ALA B CA 1
ATOM 2420 C C . ALA B 1 151 ? -4.781 50.781 34.688 1 44.56 151 ALA B C 1
ATOM 2422 O O . ALA B 1 151 ? -5.062 51.875 35.125 1 44.56 151 ALA B O 1
ATOM 2423 N N . TYR B 1 152 ? -5.309 49.688 35.188 1 43.22 152 TYR B N 1
ATOM 2424 C CA . TYR B 1 152 ? -6.156 49.938 36.344 1 43.22 152 TYR B CA 1
ATOM 2425 C C . TYR B 1 152 ? -5.324 50.062 37.594 1 43.22 152 TYR B C 1
ATOM 2427 O O . TYR B 1 152 ? -5.867 50.281 38.688 1 43.22 152 TYR B O 1
ATOM 2435 N N . GLY B 1 153 ? -4.105 49.719 37.562 1 43.84 153 GLY B N 1
ATOM 2436 C CA . GLY B 1 153 ? -3.504 49.781 38.875 1 43.84 153 GLY B CA 1
ATOM 2437 C C . GLY B 1 153 ? -3.037 51.188 39.25 1 43.84 153 GLY B C 1
ATOM 2438 O O . GLY B 1 153 ? -2.385 51.375 40.281 1 43.84 153 GLY B O 1
ATOM 2439 N N . GLY B 1 154 ? -2.965 52.031 38.312 1 43.94 154 GLY B N 1
ATOM 2440 C CA . GLY B 1 154 ? -2.355 53.312 38.719 1 43.94 154 GLY B CA 1
ATOM 2441 C C . GLY B 1 154 ? -3.248 54.125 39.625 1 43.94 154 GLY B C 1
ATOM 2442 O O . GLY B 1 154 ? -2.838 55.188 40.094 1 43.94 154 GLY B O 1
ATOM 2443 N N . ARG B 1 155 ? -4.605 53.969 39.469 1 44.72 155 ARG B N 1
ATOM 2444 C CA . ARG B 1 155 ? -5.215 55.094 40.156 1 44.72 155 ARG B CA 1
ATOM 2445 C C . ARG B 1 155 ? -5.297 54.844 41.656 1 44.72 155 ARG B C 1
ATOM 2447 O O . ARG B 1 155 ? -5.934 55.594 42.375 1 44.72 155 ARG B O 1
ATOM 2454 N N . ARG B 1 156 ? -4.816 53.625 42.094 1 42.22 156 ARG B N 1
ATOM 2455 C CA . ARG B 1 156 ? -5.145 53.625 43.531 1 42.22 156 ARG B CA 1
ATOM 2456 C C . ARG B 1 156 ? -4.117 54.438 44.312 1 42.22 156 ARG B C 1
ATOM 2458 O O . ARG B 1 156 ? -4.215 54.562 45.531 1 42.22 156 ARG B O 1
ATOM 2465 N N . GLY B 1 157 ? -3.152 55.156 43.75 1 31.41 157 GLY B N 1
ATOM 2466 C CA . GLY B 1 157 ? -2.596 55.969 44.844 1 31.41 157 GLY B CA 1
ATOM 2467 C C . GLY B 1 157 ? -3.49 57.125 45.219 1 31.41 157 GLY B C 1
ATOM 2468 O O . GLY B 1 157 ? -4.316 57.562 44.438 1 31.41 157 GLY B O 1
#

Nearest PDB structures (foldseek):
  5ly0-assembly1_B  TM=9.834E-01  e=1.031E-12  Triticum turgidum
  5ly0-assembly1_B  TM=9.836E-01  e=8.760E-13  Triticum turgidum

Organism: Arabidopsis lyrata subsp. lyrata (NCBI:txid81972)